Protein AF-A0A3M1C6H6-F1 (afdb_monomer)

Structure (mmCIF, N/CA/C/O backbone):
data_AF-A0A3M1C6H6-F1
#
_entry.id   AF-A0A3M1C6H6-F1
#
loop_
_atom_site.group_PDB
_atom_site.id
_atom_site.type_symbol
_atom_site.label_atom_id
_atom_site.label_alt_id
_atom_site.label_comp_id
_atom_site.label_asym_id
_atom_site.label_entity_id
_atom_site.label_seq_id
_atom_site.pdbx_PDB_ins_code
_atom_site.Cartn_x
_atom_site.Cartn_y
_atom_site.Cartn_z
_atom_site.occupancy
_atom_site.B_iso_or_equiv
_atom_site.auth_seq_id
_atom_site.auth_comp_id
_atom_site.auth_asym_id
_atom_site.auth_atom_id
_atom_site.pdbx_PDB_model_num
ATOM 1 N N . MET A 1 1 ? -32.108 9.444 12.721 1.00 56.91 1 MET A N 1
ATOM 2 C CA . MET A 1 1 ? -31.155 9.014 13.770 1.00 56.91 1 MET A CA 1
ATOM 3 C C . MET A 1 1 ? -29.884 8.559 13.079 1.00 56.91 1 MET A C 1
ATOM 5 O O . MET A 1 1 ? -30.003 7.905 12.052 1.00 56.91 1 MET A O 1
ATOM 9 N N . MET A 1 2 ? -28.706 8.944 13.575 1.00 80.81 2 MET A N 1
ATOM 10 C CA . MET A 1 2 ? -27.439 8.401 13.065 1.00 80.81 2 MET A CA 1
ATOM 11 C C . MET A 1 2 ? -27.334 6.930 13.491 1.00 80.81 2 MET A C 1
ATOM 13 O O . MET A 1 2 ? -27.693 6.606 14.621 1.00 80.81 2 MET A O 1
ATOM 17 N N . ASN A 1 3 ? -26.921 6.049 12.580 1.00 92.12 3 ASN A N 1
ATOM 18 C CA . ASN A 1 3 ? -26.742 4.616 12.827 1.00 92.12 3 ASN A CA 1
ATOM 19 C C . ASN A 1 3 ? -25.242 4.271 12.934 1.00 92.12 3 ASN A C 1
ATOM 21 O O . ASN A 1 3 ? -24.384 5.125 12.709 1.00 92.12 3 ASN A O 1
ATOM 25 N N . ASP A 1 4 ? -24.919 3.017 13.254 1.00 97.31 4 ASP A N 1
ATOM 26 C CA . ASP A 1 4 ? -23.521 2.585 13.397 1.00 97.31 4 ASP A CA 1
ATOM 27 C C . ASP A 1 4 ? -22.693 2.794 12.119 1.00 97.31 4 ASP A C 1
ATOM 29 O O . ASP A 1 4 ? -21.508 3.117 12.190 1.00 97.31 4 ASP A O 1
ATOM 33 N N . GLU A 1 5 ? -23.314 2.629 10.947 1.00 97.69 5 GLU A N 1
ATOM 34 C CA . GLU A 1 5 ? -22.662 2.814 9.647 1.00 97.69 5 GLU A CA 1
ATOM 35 C C . GLU A 1 5 ? -22.207 4.259 9.451 1.00 97.69 5 GLU A C 1
ATOM 37 O O . GLU A 1 5 ? -21.087 4.484 9.003 1.00 97.69 5 GLU A O 1
ATOM 42 N N . TYR A 1 6 ? -23.014 5.245 9.855 1.00 97.94 6 TYR A N 1
ATOM 43 C CA . TYR A 1 6 ? -22.644 6.660 9.782 1.00 97.94 6 TYR A CA 1
ATOM 44 C C . TYR A 1 6 ? -21.340 6.952 10.544 1.00 97.94 6 TYR A C 1
ATOM 46 O O . TYR A 1 6 ? -20.413 7.562 10.004 1.00 97.94 6 TYR A O 1
ATOM 54 N N . PHE A 1 7 ? -21.231 6.483 11.790 1.00 98.56 7 PHE A N 1
ATOM 55 C CA . PHE A 1 7 ? -20.029 6.694 12.601 1.00 98.56 7 PHE A CA 1
ATOM 56 C C . PHE A 1 7 ? -18.838 5.880 12.088 1.00 98.56 7 PHE A C 1
ATOM 58 O O . PHE A 1 7 ? -17.705 6.368 12.084 1.00 98.56 7 PHE A O 1
ATOM 65 N N . MET A 1 8 ? -19.086 4.663 11.601 1.00 98.69 8 MET A N 1
ATOM 66 C CA . MET A 1 8 ? -18.031 3.821 11.053 1.00 98.69 8 MET A CA 1
ATOM 67 C C . MET A 1 8 ? -17.485 4.355 9.723 1.00 98.69 8 MET A C 1
ATOM 69 O O . MET A 1 8 ? -16.274 4.315 9.509 1.00 98.69 8 MET A O 1
ATOM 73 N N . HIS A 1 9 ? -18.325 4.934 8.861 1.00 98.25 9 HIS A N 1
ATOM 74 C CA . HIS A 1 9 ? -17.866 5.634 7.660 1.00 98.25 9 HIS A CA 1
ATOM 75 C C . HIS A 1 9 ? -16.869 6.735 8.023 1.00 98.25 9 HIS A C 1
ATOM 77 O O . HIS A 1 9 ? -15.794 6.802 7.425 1.00 98.25 9 HIS A O 1
ATOM 83 N N . ARG A 1 10 ? -17.166 7.534 9.056 1.00 98.44 10 ARG A N 1
ATOM 84 C CA . ARG A 1 10 ? -16.240 8.565 9.533 1.00 98.44 10 ARG A CA 1
ATOM 85 C C . ARG A 1 10 ? -14.929 7.976 10.059 1.00 98.44 10 ARG A C 1
ATOM 87 O O . ARG A 1 10 ? -13.856 8.488 9.741 1.00 98.44 10 ARG A O 1
ATOM 94 N N . ALA A 1 11 ? -14.981 6.875 10.808 1.00 98.69 11 ALA A N 1
ATOM 95 C CA . ALA A 1 11 ? -13.772 6.170 11.236 1.00 98.69 11 ALA A CA 1
ATOM 96 C C . ALA A 1 11 ? -12.935 5.689 10.030 1.00 98.69 11 ALA A C 1
ATOM 98 O O . ALA A 1 11 ? -11.715 5.845 10.023 1.00 98.69 11 ALA A O 1
ATOM 99 N N . ILE A 1 12 ? -13.569 5.187 8.966 1.00 98.62 12 ILE A N 1
ATOM 100 C CA . ILE A 1 12 ? -12.893 4.789 7.720 1.00 98.62 12 ILE A CA 1
ATOM 101 C C . ILE A 1 12 ? -12.268 5.995 7.003 1.00 98.62 12 ILE A C 1
ATOM 103 O O . ILE A 1 12 ? -11.147 5.889 6.500 1.00 98.62 12 ILE A O 1
ATOM 107 N N . GLU A 1 13 ? -12.941 7.148 6.956 1.00 98.44 13 GLU A N 1
ATOM 108 C CA . GLU A 1 13 ? -12.367 8.388 6.411 1.00 98.44 13 GLU A CA 1
ATOM 109 C C . GLU A 1 13 ? -11.101 8.811 7.156 1.00 98.44 13 GLU A C 1
ATOM 111 O O . GLU A 1 13 ? -10.090 9.128 6.527 1.00 98.44 13 GLU A O 1
ATOM 116 N N . LEU A 1 14 ? -11.135 8.770 8.489 1.00 98.44 14 LEU A N 1
ATOM 117 C CA . LEU A 1 14 ? -9.980 9.078 9.328 1.00 98.44 14 LEU A CA 1
ATOM 118 C C . LEU A 1 14 ? -8.831 8.101 9.067 1.00 98.44 14 LEU A C 1
ATOM 120 O O . LEU A 1 14 ? -7.694 8.529 8.889 1.00 98.44 14 LEU A O 1
ATOM 124 N N . ALA A 1 15 ? -9.126 6.805 8.961 1.00 98.31 15 ALA A N 1
ATOM 125 C CA . ALA A 1 15 ? -8.121 5.781 8.700 1.00 98.31 15 ALA A CA 1
ATOM 126 C C . ALA A 1 15 ? -7.355 6.024 7.385 1.00 98.31 15 ALA A C 1
ATOM 128 O O . ALA A 1 15 ? -6.136 5.846 7.337 1.00 98.31 15 ALA A O 1
ATOM 129 N N . LYS A 1 16 ? -8.037 6.497 6.328 1.00 97.19 16 LYS A N 1
ATOM 130 C CA . LYS A 1 16 ? -7.414 6.821 5.028 1.00 97.19 16 LYS A CA 1
ATOM 131 C C . LYS A 1 16 ? -6.310 7.879 5.134 1.00 97.19 16 LYS A C 1
ATOM 133 O O . LYS A 1 16 ? -5.446 7.918 4.264 1.00 97.19 16 LYS A O 1
ATOM 138 N N . ARG A 1 17 ? -6.296 8.705 6.186 1.00 96.19 17 ARG A N 1
ATOM 139 C CA . ARG A 1 17 ? -5.257 9.724 6.406 1.00 96.19 17 ARG A CA 1
ATOM 140 C C . ARG A 1 17 ? -3.889 9.125 6.754 1.00 96.19 17 ARG A C 1
ATOM 142 O O . ARG A 1 17 ? -2.885 9.792 6.549 1.00 96.19 17 ARG A O 1
ATOM 149 N N . GLY A 1 18 ? -3.829 7.874 7.221 1.00 95.25 18 GLY A N 1
ATOM 150 C CA . GLY A 1 18 ? -2.568 7.161 7.477 1.00 95.25 18 GLY A CA 1
ATOM 151 C C . GLY A 1 18 ? -1.922 6.538 6.228 1.00 95.25 18 GLY A C 1
ATOM 152 O O . GLY A 1 18 ? -0.849 5.933 6.314 1.00 95.25 18 GLY A O 1
ATOM 153 N N . LYS A 1 19 ? -2.565 6.636 5.057 1.00 94.00 19 LYS A N 1
ATOM 154 C CA . LYS A 1 19 ? -2.130 5.981 3.814 1.00 94.00 19 LYS A CA 1
ATOM 155 C C . LYS A 1 19 ? -0.710 6.398 3.424 1.00 94.00 19 LYS A C 1
ATOM 157 O O . LYS A 1 19 ? -0.422 7.580 3.308 1.00 94.00 19 LYS A O 1
ATOM 162 N N . GLY A 1 20 ? 0.173 5.419 3.222 1.00 91.25 20 GLY A N 1
ATOM 163 C CA . GLY A 1 20 ? 1.589 5.646 2.895 1.00 91.25 20 GLY A CA 1
ATOM 164 C C . GLY A 1 20 ? 2.511 5.871 4.107 1.00 91.25 20 GLY A C 1
ATOM 165 O O . GLY A 1 20 ? 3.724 5.704 3.983 1.00 91.25 20 GLY A O 1
ATOM 166 N N . TYR A 1 21 ? 1.965 6.159 5.295 1.00 93.56 21 TYR A N 1
ATOM 167 C CA . TYR A 1 21 ? 2.750 6.519 6.488 1.00 93.56 21 TYR A CA 1
ATOM 168 C C . TYR A 1 21 ? 2.786 5.436 7.572 1.00 93.56 21 TYR A C 1
ATOM 170 O O . TYR A 1 21 ? 3.720 5.400 8.377 1.00 93.56 21 TYR A O 1
ATOM 178 N N . VAL A 1 22 ? 1.801 4.534 7.588 1.00 94.62 22 VAL A N 1
ATOM 179 C CA . VAL A 1 22 ? 1.653 3.521 8.649 1.00 94.62 22 VAL A CA 1
ATOM 180 C C . VAL A 1 22 ? 2.268 2.161 8.333 1.00 94.62 22 VAL A C 1
ATOM 182 O O . VAL A 1 22 ? 2.414 1.350 9.242 1.00 94.62 22 VAL A O 1
ATOM 185 N N . HIS A 1 23 ? 2.666 1.898 7.084 1.00 92.25 23 HIS A N 1
ATOM 186 C CA . HIS A 1 23 ? 3.229 0.600 6.682 1.00 92.25 23 HIS A CA 1
ATOM 187 C C . HIS A 1 23 ? 4.381 0.152 7.609 1.00 92.25 23 HIS A C 1
ATOM 189 O O . HIS A 1 23 ? 5.237 0.978 7.942 1.00 92.25 23 HIS A O 1
ATOM 195 N N . PRO A 1 24 ? 4.469 -1.141 7.982 1.00 92.12 24 PRO A N 1
ATOM 196 C CA . PRO A 1 24 ? 3.588 -2.253 7.598 1.00 92.12 24 PRO A CA 1
ATOM 197 C C . PRO A 1 24 ? 2.301 -2.386 8.439 1.00 92.12 24 PRO A C 1
ATOM 199 O O . PRO A 1 24 ? 1.548 -3.337 8.235 1.00 92.12 24 PRO A O 1
ATOM 202 N N . ASN A 1 25 ? 2.036 -1.476 9.382 1.00 93.31 25 ASN A N 1
ATOM 203 C CA . ASN A 1 25 ? 0.810 -1.504 10.183 1.00 93.31 25 ASN A CA 1
ATOM 204 C C . ASN A 1 25 ? -0.428 -1.186 9.320 1.00 93.31 25 ASN A C 1
ATOM 206 O O . ASN A 1 25 ? -0.310 -0.526 8.281 1.00 93.31 25 ASN A O 1
ATOM 210 N N . PRO A 1 26 ? -1.630 -1.620 9.743 1.00 95.25 26 PRO A N 1
ATOM 211 C CA . PRO A 1 26 ? -2.867 -1.259 9.066 1.00 95.25 26 PRO A CA 1
ATOM 212 C C . PRO A 1 26 ? -3.226 0.213 9.303 1.00 95.25 26 PRO A C 1
ATOM 214 O O . PRO A 1 26 ? -2.907 0.811 10.332 1.00 95.25 26 PRO A O 1
ATOM 217 N N . MET A 1 27 ? -3.959 0.790 8.355 1.00 97.44 27 MET A N 1
ATOM 218 C CA . MET A 1 27 ? -4.670 2.048 8.551 1.00 97.44 27 MET A CA 1
ATOM 219 C C . MET A 1 27 ? -5.851 1.803 9.485 1.00 97.44 27 MET A C 1
ATOM 221 O O . MET A 1 27 ? -6.750 1.025 9.162 1.00 97.44 27 MET A O 1
ATOM 225 N N . VAL A 1 28 ? -5.867 2.477 10.629 1.00 98.31 28 VAL A N 1
ATOM 226 C CA . VAL A 1 28 ? -6.956 2.372 11.603 1.00 98.31 28 VAL A CA 1
ATOM 227 C C . VAL A 1 28 ? -7.487 3.761 11.901 1.00 98.31 28 VAL A C 1
ATOM 229 O O . VAL A 1 28 ? -6.709 4.704 12.047 1.00 98.31 28 VAL A O 1
ATOM 232 N N . GLY A 1 29 ? -8.806 3.880 11.981 1.00 98.62 29 GLY A N 1
ATOM 233 C CA . GLY A 1 29 ? -9.497 5.075 12.435 1.00 98.62 29 GLY A CA 1
ATOM 234 C C . GLY A 1 29 ? -10.440 4.735 13.577 1.00 98.62 29 GLY A C 1
ATOM 235 O O . GLY A 1 29 ? -10.930 3.609 13.681 1.00 98.62 29 GLY A O 1
ATOM 236 N N . CYS A 1 30 ? -10.654 5.712 14.447 1.00 98.75 30 CYS A N 1
ATOM 237 C CA . CYS A 1 30 ? -11.450 5.587 15.650 1.00 98.75 30 CYS A CA 1
ATOM 238 C C . CYS A 1 30 ? -12.267 6.863 15.858 1.00 98.75 30 CYS A C 1
ATOM 240 O O . CYS A 1 30 ? -11.730 7.969 15.764 1.00 98.75 30 CYS A O 1
ATOM 242 N N . VAL A 1 31 ? -13.546 6.716 16.195 1.00 98.75 31 VAL A N 1
ATOM 243 C CA . VAL A 1 31 ? -14.380 7.823 16.679 1.00 98.75 31 VAL A CA 1
ATOM 244 C C . VAL A 1 31 ? -15.043 7.445 17.994 1.00 98.75 31 VAL A C 1
ATOM 246 O O . VAL A 1 31 ? -15.396 6.288 18.216 1.00 98.75 31 VAL A O 1
ATOM 249 N N . ILE A 1 32 ? -15.202 8.427 18.878 1.00 98.75 32 ILE A N 1
ATOM 250 C CA . ILE A 1 32 ? -15.890 8.262 20.161 1.00 98.75 32 ILE A CA 1
ATOM 251 C C . ILE A 1 32 ? -17.172 9.082 20.110 1.00 98.75 32 ILE A C 1
ATOM 253 O O . ILE A 1 32 ? -17.140 10.277 19.800 1.00 98.75 32 ILE A O 1
ATOM 257 N N . VAL A 1 33 ? -18.293 8.431 20.405 1.00 98.50 33 VAL A N 1
ATOM 258 C CA . VAL A 1 33 ? -19.638 8.988 20.263 1.00 98.50 33 VAL A CA 1
ATOM 259 C C . VAL A 1 33 ? -20.330 9.041 21.617 1.00 98.50 33 VAL A C 1
ATOM 261 O O . VAL A 1 33 ? -20.314 8.063 22.360 1.00 98.50 33 VAL A O 1
ATOM 264 N N . LYS A 1 34 ? -20.973 10.170 21.916 1.00 97.44 34 LYS A N 1
ATOM 265 C CA . LYS A 1 34 ? -21.861 10.362 23.070 1.00 97.44 34 LYS A CA 1
ATOM 266 C C . LYS A 1 34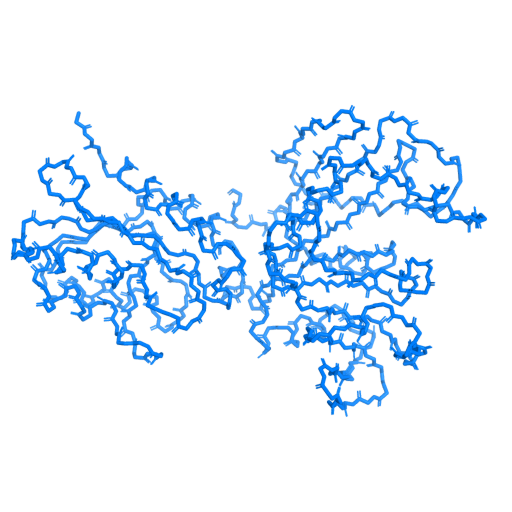 ? -23.113 11.094 22.593 1.00 97.44 34 LYS A C 1
ATOM 268 O O . LYS A 1 34 ? -22.995 12.037 21.815 1.00 97.44 34 LYS A O 1
ATOM 273 N N . ASP A 1 35 ? -24.297 10.653 23.012 1.00 94.81 35 ASP A N 1
ATOM 274 C CA . ASP A 1 35 ? -25.581 11.288 22.664 1.00 94.81 35 ASP A CA 1
ATOM 275 C C . ASP A 1 35 ? -25.757 11.525 21.144 1.00 94.81 35 ASP A C 1
ATOM 277 O O . ASP A 1 35 ? -26.154 12.605 20.700 1.00 94.81 35 ASP A O 1
ATOM 281 N N . ASN A 1 36 ? -25.412 10.516 20.329 1.00 94.94 36 ASN A N 1
ATOM 282 C CA . ASN A 1 36 ? -25.403 10.562 18.856 1.00 94.94 36 ASN A CA 1
ATOM 283 C C . ASN A 1 36 ? -24.507 11.652 18.236 1.00 94.94 36 ASN A C 1
ATOM 285 O O . ASN A 1 36 ? -24.716 12.050 17.090 1.00 94.94 36 ASN A O 1
ATOM 289 N N . LYS A 1 37 ? -23.494 12.133 18.960 1.00 96.31 37 LYS A N 1
ATOM 290 C CA . LYS A 1 37 ? -22.515 13.104 18.463 1.00 96.31 37 LYS A CA 1
ATOM 291 C C . LYS A 1 37 ? -21.108 12.547 18.584 1.00 96.31 37 LYS A C 1
ATOM 293 O O . LYS A 1 37 ? -20.734 12.010 19.624 1.00 96.31 37 LYS A O 1
ATOM 298 N N . ILE A 1 38 ? -20.313 12.717 17.531 1.00 98.19 38 ILE A N 1
ATOM 299 C CA . ILE A 1 38 ? -18.874 12.459 17.589 1.00 98.19 38 ILE A CA 1
ATOM 300 C C . ILE A 1 38 ? -18.256 13.527 18.491 1.00 98.19 38 ILE A C 1
ATOM 302 O O . ILE A 1 38 ? -18.319 14.717 18.187 1.00 98.19 38 ILE A O 1
ATOM 306 N N . ILE A 1 39 ? -17.677 13.098 19.607 1.00 97.94 39 ILE A N 1
ATOM 307 C CA . ILE A 1 39 ? -16.995 13.977 20.565 1.00 97.94 39 ILE A CA 1
ATOM 308 C C . ILE A 1 39 ? -15.469 13.903 20.429 1.00 97.94 39 ILE A C 1
ATOM 310 O O . ILE A 1 39 ? -14.762 14.784 20.927 1.00 97.94 39 ILE A O 1
ATOM 314 N N . SER A 1 40 ? -14.960 12.876 19.737 1.00 98.50 40 SER A N 1
ATOM 315 C CA . SER A 1 40 ? -13.533 12.689 19.478 1.00 98.50 40 SER A CA 1
ATOM 316 C C . SER A 1 40 ? -13.244 11.837 18.256 1.00 98.50 40 SER A C 1
ATOM 318 O O . SER A 1 40 ? -14.028 10.957 17.898 1.00 98.50 40 SER A O 1
ATOM 320 N N . GLU A 1 41 ? -12.067 12.061 17.685 1.00 98.56 41 GLU A N 1
ATOM 321 C CA . GLU A 1 41 ? -11.568 11.415 16.479 1.00 98.56 41 GLU A CA 1
ATOM 322 C C . GLU A 1 41 ? -10.090 11.063 16.656 1.00 98.56 41 GLU A C 1
ATOM 324 O O . GLU A 1 41 ? -9.333 11.801 17.285 1.00 98.56 41 GLU A O 1
ATOM 329 N N . GLY A 1 42 ? -9.671 9.945 16.074 1.00 98.31 42 GLY A N 1
ATOM 330 C CA . GLY A 1 42 ? -8.278 9.525 16.036 1.00 98.31 42 GLY A CA 1
ATOM 331 C C . GLY A 1 42 ? -8.012 8.592 14.863 1.00 98.31 42 GLY A C 1
ATOM 332 O O . GLY A 1 42 ? -8.904 7.900 14.377 1.00 98.31 42 GLY A O 1
ATOM 333 N N . PHE A 1 43 ? -6.771 8.569 14.393 1.00 98.50 43 PHE A N 1
ATOM 334 C CA . PHE A 1 43 ? -6.294 7.609 13.401 1.00 98.50 43 PHE A CA 1
ATOM 335 C C . PHE A 1 43 ? -4.840 7.243 13.690 1.00 98.50 43 PHE A C 1
ATOM 337 O O . PHE A 1 43 ? -4.157 7.956 14.424 1.00 98.50 43 PHE A O 1
ATOM 344 N N . HIS A 1 44 ? -4.374 6.115 13.159 1.00 97.31 4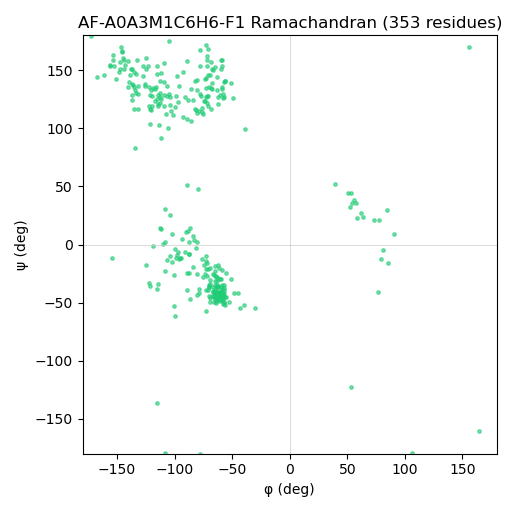4 HIS A N 1
ATOM 345 C CA . HIS A 1 44 ? -2.959 5.761 13.230 1.00 97.31 44 HIS A CA 1
ATOM 346 C C . HIS A 1 44 ? -2.185 6.614 12.216 1.00 97.31 44 HIS A C 1
ATOM 348 O O . HIS A 1 44 ? -2.400 6.491 11.012 1.00 97.31 44 HIS A O 1
ATOM 354 N N . GLU A 1 45 ? -1.337 7.520 12.702 1.00 95.81 45 GLU A N 1
ATOM 355 C CA . GLU A 1 45 ? -0.761 8.583 11.864 1.00 95.81 45 GLU A CA 1
ATOM 356 C C . GLU A 1 45 ? 0.544 8.167 11.176 1.00 95.81 45 GLU A C 1
ATOM 358 O O . GLU A 1 45 ? 0.772 8.495 10.014 1.00 95.81 45 GLU A O 1
ATOM 363 N N . TYR A 1 46 ? 1.404 7.427 11.878 1.00 94.56 46 TYR A N 1
ATOM 364 C CA . TYR A 1 46 ? 2.703 6.989 11.372 1.00 94.56 46 TYR A CA 1
ATOM 365 C C . TYR A 1 46 ? 3.154 5.689 12.043 1.00 94.56 46 TYR A C 1
ATOM 367 O O . TYR A 1 46 ? 2.796 5.394 13.187 1.00 94.56 46 TYR A O 1
ATOM 375 N N . PHE A 1 47 ? 3.984 4.916 11.342 1.00 92.38 47 PHE A N 1
ATOM 376 C CA . PHE A 1 47 ? 4.505 3.649 11.849 1.00 92.38 47 PHE A CA 1
ATOM 377 C C . PHE A 1 47 ? 5.256 3.805 13.182 1.00 92.38 47 PHE A C 1
ATOM 379 O O . PHE A 1 47 ? 6.203 4.581 13.300 1.00 92.38 47 PHE A O 1
ATOM 386 N N . GLY A 1 48 ? 4.863 3.009 14.180 1.00 89.69 48 GLY A N 1
ATOM 387 C CA . GLY A 1 48 ? 5.434 3.045 15.531 1.00 89.69 48 GLY A CA 1
ATOM 388 C C . GLY A 1 48 ? 4.872 4.145 16.437 1.00 89.69 48 GLY A C 1
ATOM 389 O O . GLY A 1 48 ? 5.226 4.170 17.613 1.00 89.69 48 GLY A O 1
ATOM 390 N N . GLY A 1 49 ? 4.002 5.016 15.920 1.00 92.38 49 GLY A N 1
ATOM 391 C CA . GLY A 1 49 ? 3.243 5.976 16.716 1.00 92.38 49 GLY A CA 1
ATOM 392 C C . GLY A 1 49 ? 2.044 5.353 17.442 1.00 92.38 49 GLY A C 1
ATOM 393 O O . GLY A 1 49 ? 1.780 4.152 17.306 1.00 92.38 49 GLY A O 1
ATOM 394 N N . PRO A 1 50 ? 1.286 6.165 18.200 1.00 94.31 50 PRO A N 1
ATOM 395 C CA . PRO A 1 50 ? 0.069 5.716 18.866 1.00 94.31 50 PRO A CA 1
ATOM 396 C C . PRO A 1 50 ? -0.979 5.185 17.877 1.00 94.31 50 PRO A C 1
ATOM 398 O O . PRO A 1 50 ? -1.045 5.599 16.715 1.00 94.31 50 PRO A O 1
ATOM 401 N N . HIS A 1 51 ? -1.808 4.255 18.348 1.00 96.25 51 HIS A N 1
ATOM 402 C CA . HIS A 1 51 ? -2.927 3.719 17.574 1.00 96.25 51 HIS A CA 1
ATOM 403 C C . HIS A 1 51 ? -4.110 4.697 17.558 1.00 96.25 51 HIS A C 1
ATOM 405 O O . HIS A 1 51 ? -4.162 5.653 18.338 1.00 96.25 51 HIS A O 1
ATOM 411 N N . ALA A 1 52 ? -5.079 4.443 16.679 1.00 97.75 52 ALA A N 1
ATOM 412 C CA . ALA A 1 52 ? -6.235 5.312 16.485 1.00 97.75 52 ALA A CA 1
ATOM 413 C C . ALA A 1 52 ? -7.042 5.518 17.774 1.00 97.75 52 ALA A C 1
ATOM 415 O O . ALA A 1 52 ? -7.426 6.643 18.089 1.00 97.75 52 ALA A O 1
ATOM 416 N N . GLU A 1 53 ? -7.250 4.443 18.534 1.00 98.12 53 GLU A N 1
ATOM 417 C CA . GLU A 1 53 ? -7.969 4.440 19.807 1.00 98.12 53 GLU A CA 1
ATOM 418 C C . GLU A 1 53 ? -7.256 5.315 20.841 1.00 98.12 53 GLU A C 1
ATOM 420 O O . GLU A 1 53 ? -7.891 6.119 21.520 1.00 98.12 53 GLU A O 1
ATOM 425 N N . VAL A 1 54 ? -5.922 5.224 20.904 1.00 97.00 54 VAL A N 1
ATOM 426 C CA . VAL A 1 54 ? -5.093 6.046 21.799 1.00 97.00 54 VAL A CA 1
ATOM 427 C C . VAL A 1 54 ? -5.234 7.525 21.449 1.00 97.00 54 VAL A C 1
ATOM 429 O O . VAL A 1 54 ? -5.458 8.347 22.335 1.00 97.00 54 VAL A O 1
ATOM 432 N N . ASN A 1 55 ? -5.151 7.870 20.162 1.00 97.75 55 ASN A N 1
ATOM 433 C CA . ASN A 1 55 ? -5.275 9.253 19.699 1.00 97.75 55 ASN A CA 1
ATOM 434 C C . ASN A 1 55 ? -6.671 9.838 19.982 1.00 97.75 55 ASN A C 1
ATOM 436 O O . ASN A 1 55 ? -6.784 10.972 20.461 1.00 97.75 55 ASN A O 1
ATOM 440 N N . ALA A 1 56 ? -7.731 9.053 19.764 1.00 98.06 56 ALA A N 1
ATOM 441 C CA . ALA A 1 56 ? -9.103 9.464 20.054 1.00 98.06 56 ALA A CA 1
ATOM 442 C C . ALA A 1 56 ? -9.342 9.665 21.562 1.00 98.06 56 ALA A C 1
ATOM 444 O O . ALA A 1 56 ? -9.948 10.661 21.964 1.00 98.06 56 ALA A O 1
ATOM 445 N N . VAL A 1 57 ? -8.841 8.760 22.410 1.00 97.62 57 VAL A N 1
ATOM 446 C CA . VAL A 1 57 ? -8.961 8.867 23.874 1.00 97.62 57 VAL A CA 1
ATOM 447 C C . VAL A 1 57 ? -8.176 10.068 24.401 1.00 97.62 57 VAL A C 1
ATOM 449 O O . VAL A 1 57 ? -8.749 10.910 25.093 1.00 97.62 57 VAL A O 1
ATOM 452 N N . LYS A 1 58 ? -6.908 10.220 24.000 1.00 96.62 58 LYS A N 1
ATOM 453 C CA . LYS A 1 58 ? -6.035 11.317 24.452 1.00 96.62 58 LYS A CA 1
ATOM 454 C C . LYS A 1 58 ? -6.629 12.694 24.148 1.00 96.62 58 LYS A C 1
ATOM 456 O O . LYS A 1 58 ? -6.530 13.614 24.956 1.00 96.62 58 LYS A O 1
ATOM 461 N N . THR A 1 59 ? -7.295 12.836 23.002 1.00 95.75 59 THR A N 1
ATOM 462 C CA . THR A 1 59 ? -7.965 14.086 22.614 1.00 95.75 59 THR A CA 1
ATOM 463 C C . THR A 1 59 ? -9.087 14.479 23.586 1.00 95.75 59 THR A C 1
ATOM 465 O O . THR A 1 59 ? -9.262 15.666 23.857 1.00 95.75 59 THR A O 1
ATOM 468 N N . LEU A 1 60 ? -9.837 13.517 24.138 1.00 95.44 60 LEU A N 1
ATOM 469 C CA . LEU A 1 60 ? -10.873 13.779 25.149 1.00 95.44 60 LEU A CA 1
ATOM 470 C C . LEU A 1 60 ? -10.295 13.987 26.543 1.00 95.44 60 LEU A C 1
ATOM 472 O O . LEU A 1 60 ? -10.777 14.853 27.272 1.00 95.44 60 LEU A O 1
ATOM 476 N N . GLU A 1 61 ? -9.259 13.233 26.906 1.00 94.56 61 GLU A N 1
ATOM 477 C CA . GLU A 1 61 ? -8.568 13.418 28.185 1.00 94.56 61 GLU A CA 1
ATOM 478 C C . GLU A 1 61 ? -8.019 14.836 28.320 1.00 94.56 61 GLU A C 1
ATOM 480 O O . GLU A 1 61 ? -8.231 15.482 29.342 1.00 94.56 61 GLU A O 1
ATOM 485 N N . ASN A 1 62 ? -7.412 15.363 27.255 1.00 94.88 62 ASN A N 1
ATOM 486 C CA . ASN A 1 62 ? -6.919 16.740 27.215 1.00 94.88 62 ASN A CA 1
ATOM 487 C C . ASN A 1 62 ? -8.034 17.788 27.390 1.00 94.88 62 ASN A C 1
ATOM 489 O O . ASN A 1 62 ? -7.752 18.929 27.746 1.00 94.88 62 ASN A O 1
ATOM 493 N N . LYS A 1 63 ? -9.298 17.415 27.148 1.00 95.12 63 LYS A N 1
ATOM 494 C CA . LYS A 1 63 ? -10.487 18.251 27.383 1.00 95.12 63 LYS A CA 1
ATOM 495 C C . LYS A 1 63 ? -11.122 18.009 28.760 1.00 95.12 63 LYS A C 1
ATOM 497 O O . LYS A 1 63 ? -12.189 18.549 29.033 1.00 95.12 63 LYS A O 1
ATOM 502 N N . GLY A 1 64 ? -10.507 17.184 29.610 1.00 95.44 64 GLY A N 1
ATOM 503 C CA . GLY A 1 64 ? -11.005 16.852 30.946 1.00 95.44 64 GLY A CA 1
ATOM 504 C C . GLY A 1 64 ? -12.222 15.923 30.960 1.00 95.44 64 GLY A C 1
ATOM 505 O O . GLY A 1 64 ? -12.951 15.904 31.948 1.00 95.44 64 GLY A O 1
ATOM 506 N N . PHE A 1 65 ? -12.477 15.166 29.888 1.00 96.56 65 PHE A N 1
ATOM 507 C CA . PHE A 1 65 ? -13.646 14.287 29.792 1.00 96.56 65 PHE A CA 1
ATOM 508 C C . PHE A 1 65 ? -13.581 13.106 30.782 1.00 96.56 65 PHE A C 1
ATOM 510 O O . PHE A 1 65 ? -12.558 12.427 30.873 1.00 96.56 65 PHE A O 1
ATOM 517 N N . GLN A 1 66 ? -14.688 12.835 31.488 1.00 94.00 66 GLN A N 1
ATOM 518 C CA . GLN A 1 66 ? -14.773 11.785 32.523 1.00 94.00 66 GLN A CA 1
ATOM 519 C C . GLN A 1 66 ? -15.906 10.759 32.309 1.00 94.00 66 GLN A C 1
ATOM 521 O O . GLN A 1 66 ? -15.851 9.678 32.885 1.00 94.00 66 GLN A O 1
ATOM 526 N N . ASP A 1 67 ? -16.914 11.051 31.476 1.00 96.44 67 ASP A N 1
ATOM 527 C CA . ASP A 1 67 ? -18.107 10.203 31.263 1.00 96.44 67 ASP A CA 1
ATOM 528 C C . ASP A 1 67 ? -17.844 9.011 30.308 1.00 96.44 67 ASP A C 1
ATOM 530 O O . ASP A 1 67 ? -18.576 8.787 29.340 1.00 96.44 67 ASP A O 1
ATOM 534 N N . TRP A 1 68 ? -16.759 8.267 30.513 1.00 97.44 68 TRP A N 1
ATOM 535 C CA . TRP A 1 68 ? -16.316 7.195 29.610 1.00 97.44 68 TRP A CA 1
ATOM 536 C C . TRP A 1 68 ? -17.270 5.999 29.542 1.00 97.44 68 TRP A C 1
ATOM 538 O O . TRP A 1 68 ? -17.332 5.312 28.527 1.00 97.44 68 TRP A O 1
ATOM 548 N N . ASP A 1 69 ? -18.052 5.757 30.586 1.00 96.56 69 ASP A N 1
ATOM 549 C CA . ASP A 1 69 ? -19.055 4.693 30.636 1.00 96.56 69 ASP A CA 1
ATOM 550 C C . ASP A 1 69 ? -20.295 4.986 29.772 1.00 96.56 69 ASP A C 1
ATOM 552 O O . ASP A 1 69 ? -21.062 4.071 29.468 1.00 96.56 69 ASP A O 1
ATOM 556 N N . LYS A 1 70 ? -20.467 6.240 29.332 1.00 97.44 70 LYS A N 1
ATOM 557 C CA . LYS A 1 70 ? -21.606 6.720 28.529 1.00 97.44 70 LYS A CA 1
ATOM 558 C C . LYS A 1 70 ? -21.284 6.891 27.041 1.00 97.44 70 LYS A C 1
ATOM 560 O O . LYS A 1 70 ? -22.085 7.479 26.316 1.00 97.44 70 LYS A O 1
ATOM 565 N N . VAL A 1 71 ? -20.118 6.433 26.581 1.00 98.25 71 VAL A N 1
ATOM 566 C CA . VAL A 1 71 ? -19.702 6.563 25.175 1.00 98.25 71 VAL A CA 1
ATOM 567 C C . VAL A 1 71 ? -19.707 5.226 24.442 1.00 98.25 71 VAL A C 1
ATOM 569 O O . VAL A 1 71 ? -19.524 4.160 25.035 1.00 98.25 71 VAL A O 1
ATOM 572 N N . THR A 1 72 ? -19.829 5.308 23.122 1.00 98.56 72 THR A N 1
ATOM 573 C CA . THR A 1 72 ? -19.568 4.204 22.196 1.00 98.56 72 THR A CA 1
ATOM 574 C C . THR A 1 72 ? -18.294 4.502 21.411 1.00 98.56 72 THR A C 1
ATOM 576 O O . THR A 1 72 ? -18.159 5.577 20.820 1.00 98.56 72 THR A O 1
ATOM 579 N N . LEU A 1 73 ? -17.357 3.555 21.389 1.00 98.69 73 LEU A N 1
ATOM 580 C CA . LEU A 1 73 ? -16.138 3.636 20.583 1.00 98.69 73 LEU A CA 1
ATOM 581 C C . LEU A 1 73 ? -16.332 2.866 19.275 1.00 98.69 73 LEU A C 1
ATOM 583 O O . LEU A 1 73 ? -16.598 1.669 19.299 1.00 98.69 73 LEU A O 1
ATOM 587 N N . TYR A 1 74 ? -16.169 3.532 18.137 1.00 98.88 74 TYR A N 1
ATOM 588 C CA . TYR A 1 74 ? -16.195 2.912 16.812 1.00 98.88 74 TYR A CA 1
ATOM 589 C C . TYR A 1 74 ? -14.775 2.829 16.277 1.00 98.88 74 TYR A C 1
ATOM 591 O O . TYR A 1 74 ? -14.080 3.842 16.256 1.00 98.88 74 TYR A O 1
ATOM 599 N N . VAL A 1 75 ? -14.350 1.654 15.818 1.00 98.75 75 VAL A N 1
ATOM 600 C CA . VAL A 1 75 ? -12.991 1.427 15.315 1.00 98.75 75 VAL A CA 1
ATOM 601 C C . VAL A 1 75 ? -12.988 0.543 14.071 1.00 98.75 75 VAL A C 1
ATOM 603 O O . VAL A 1 75 ? -13.734 -0.432 13.961 1.00 98.75 75 VAL A O 1
ATOM 606 N N . THR A 1 76 ? -12.138 0.87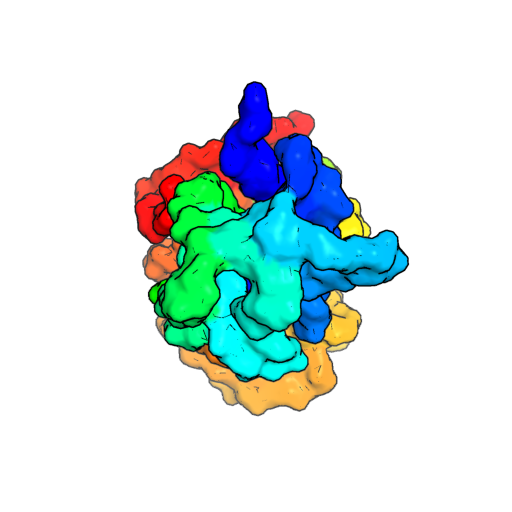9 13.101 1.00 98.62 76 THR A N 1
ATOM 607 C CA . THR A 1 76 ? -12.132 0.203 11.793 1.00 98.62 76 THR A CA 1
ATOM 608 C C . THR A 1 76 ? -11.481 -1.177 11.798 1.00 98.62 76 THR A C 1
ATOM 610 O O . THR A 1 76 ? -11.588 -1.888 10.807 1.00 98.62 76 THR A O 1
ATOM 613 N N . LEU A 1 77 ? -10.773 -1.561 12.857 1.00 97.75 77 LEU A N 1
ATOM 614 C CA . LEU A 1 77 ? -10.105 -2.855 13.000 1.00 97.75 77 LEU A CA 1
ATOM 615 C C . LEU A 1 77 ? -10.199 -3.297 14.463 1.00 97.75 77 LEU A C 1
ATOM 617 O O . LEU A 1 77 ? -10.283 -2.451 15.349 1.00 97.75 77 LEU A O 1
ATOM 621 N N . GLU A 1 78 ? -10.209 -4.604 14.715 1.00 97.00 78 GLU A N 1
ATOM 622 C CA . GLU A 1 78 ? -10.181 -5.151 16.074 1.00 97.00 78 GLU A CA 1
ATOM 623 C C . GLU A 1 78 ? -9.057 -4.515 16.925 1.00 97.00 78 GLU A C 1
ATOM 625 O O . GLU A 1 78 ? -7.892 -4.554 16.517 1.00 97.00 78 GLU A O 1
ATOM 630 N N . PRO A 1 79 ? -9.377 -3.958 18.114 1.00 94.62 79 PRO A N 1
ATOM 631 C CA . PRO A 1 79 ? -8.374 -3.395 19.011 1.00 94.62 79 PRO A CA 1
ATOM 632 C C . PRO A 1 79 ? -7.322 -4.424 19.420 1.00 94.62 79 PRO A C 1
ATOM 634 O O . PRO A 1 79 ? -7.645 -5.548 19.812 1.00 94.62 79 PRO A O 1
ATOM 637 N N . CYS A 1 80 ? -6.049 -4.025 19.402 1.00 91.00 80 CYS A N 1
ATOM 638 C CA . CYS A 1 80 ? -4.959 -4.946 19.711 1.00 91.00 80 CYS A CA 1
ATOM 639 C C . CYS A 1 80 ? -5.026 -5.483 21.158 1.00 91.00 80 CYS A C 1
ATOM 641 O O . CYS A 1 80 ? -5.391 -4.781 22.112 1.00 91.00 80 CYS A O 1
ATOM 643 N N . SER A 1 81 ? -4.638 -6.753 21.314 1.00 86.06 81 SER A N 1
ATOM 644 C CA . SER A 1 81 ? -4.686 -7.514 22.573 1.00 86.06 81 SER A CA 1
ATOM 645 C C . SER A 1 81 ? -3.324 -7.997 23.078 1.00 86.06 81 SER A C 1
ATOM 647 O O . SER A 1 81 ? -3.256 -8.620 24.135 1.00 86.06 81 SER A O 1
ATOM 649 N N . HIS A 1 82 ? -2.245 -7.726 22.342 1.00 80.62 82 HIS A N 1
ATOM 650 C CA . HIS A 1 82 ? -0.879 -8.124 22.682 1.00 80.62 82 HIS A CA 1
ATOM 651 C C . HIS A 1 82 ? -0.006 -6.897 22.954 1.00 80.62 82 HIS A C 1
ATOM 653 O O . HIS A 1 82 ? -0.266 -5.809 22.438 1.00 80.62 82 HIS A O 1
ATOM 659 N N . PHE A 1 83 ? 1.040 -7.076 23.759 1.00 77.38 83 PHE A N 1
ATOM 660 C CA . PHE A 1 83 ? 2.047 -6.043 23.983 1.00 77.38 83 PHE A CA 1
ATOM 661 C C . PHE A 1 83 ? 2.981 -5.971 22.772 1.00 77.38 83 PHE A C 1
ATOM 663 O O . PHE A 1 83 ? 3.648 -6.950 22.442 1.00 77.38 83 PHE A O 1
ATOM 670 N N . GLY A 1 84 ? 2.990 -4.822 22.096 1.00 76.00 84 GLY A N 1
ATOM 671 C CA . GLY A 1 84 ? 3.901 -4.519 20.994 1.00 76.00 84 GLY A CA 1
ATOM 672 C C . GLY A 1 84 ? 4.834 -3.365 21.361 1.00 76.00 84 GLY A C 1
ATOM 673 O O . GLY A 1 84 ? 5.327 -3.285 22.482 1.00 76.00 84 GLY A O 1
ATOM 674 N N . LYS A 1 85 ? 5.039 -2.430 20.421 1.00 73.75 85 LYS A N 1
ATOM 675 C CA . LYS A 1 85 ? 5.724 -1.148 20.698 1.00 73.75 85 LYS A CA 1
ATOM 676 C C . LYS A 1 85 ? 4.920 -0.245 21.641 1.00 73.75 85 LYS A C 1
ATOM 678 O O . LYS A 1 85 ? 5.490 0.606 22.314 1.00 73.75 85 LYS A O 1
ATOM 683 N N . THR A 1 86 ? 3.604 -0.425 21.659 1.00 73.38 86 THR A N 1
ATOM 684 C CA . THR A 1 86 ? 2.635 0.288 22.491 1.00 73.38 86 THR A CA 1
ATOM 685 C C . THR A 1 86 ? 1.830 -0.723 23.322 1.00 73.38 86 THR A C 1
ATOM 687 O O . THR A 1 86 ? 1.695 -1.886 22.913 1.00 73.38 86 THR A O 1
ATOM 690 N N . PRO A 1 87 ? 1.300 -0.323 24.496 1.00 83.06 87 PRO A N 1
ATOM 691 C CA . PRO A 1 87 ? 0.367 -1.154 25.252 1.00 83.06 87 PRO A CA 1
ATOM 692 C C . PRO A 1 87 ? -0.895 -1.508 24.438 1.00 83.06 87 PRO A C 1
ATOM 694 O O . PRO A 1 87 ? -1.288 -0.734 23.559 1.00 83.06 87 PRO A O 1
ATOM 697 N N . PRO A 1 88 ? -1.569 -2.637 24.737 1.00 89.81 88 PRO A N 1
ATOM 698 C CA . PRO A 1 88 ? -2.784 -3.041 24.036 1.00 89.81 88 PRO A CA 1
ATOM 699 C C . PRO A 1 88 ? -3.900 -1.994 24.139 1.00 89.81 88 PRO A C 1
ATOM 701 O O . PRO A 1 88 ? -4.244 -1.549 25.234 1.00 89.81 88 PRO A O 1
ATOM 704 N N . CYS A 1 89 ? -4.550 -1.674 23.020 1.00 93.00 89 CYS A N 1
ATOM 705 C CA . CYS A 1 89 ? -5.703 -0.769 22.994 1.00 93.00 89 CYS A CA 1
ATOM 706 C C . CYS A 1 89 ? -6.897 -1.341 23.764 1.00 93.00 89 CYS A C 1
ATOM 708 O O . CYS A 1 89 ? -7.668 -0.592 24.354 1.00 93.00 89 CYS A O 1
ATOM 710 N N . THR A 1 90 ? -7.009 -2.668 23.848 1.00 94.56 90 THR A N 1
ATOM 711 C CA . THR A 1 90 ? -7.992 -3.308 24.732 1.00 94.56 90 THR A CA 1
ATOM 712 C C . THR A 1 90 ? -7.798 -2.951 26.203 1.00 94.56 90 THR A C 1
ATOM 714 O O . THR A 1 90 ? -8.795 -2.761 26.885 1.00 94.56 90 THR A O 1
ATOM 717 N N . ASN A 1 91 ? -6.561 -2.799 26.697 1.00 93.56 91 ASN A N 1
ATOM 718 C CA . ASN A 1 91 ? -6.336 -2.335 28.072 1.00 93.56 91 ASN A CA 1
ATOM 719 C C . ASN A 1 91 ? -6.842 -0.906 28.237 1.00 93.56 91 ASN A C 1
ATOM 721 O O . ASN A 1 91 ? -7.620 -0.647 29.142 1.00 93.56 91 ASN A O 1
ATOM 725 N N . LEU A 1 92 ? -6.486 -0.015 27.307 1.00 95.56 92 LEU A N 1
ATOM 726 C CA . LEU A 1 92 ? -6.917 1.382 27.348 1.00 95.56 92 LEU A CA 1
ATOM 727 C C . LEU A 1 92 ? -8.447 1.512 27.418 1.00 95.56 92 LEU A C 1
ATOM 729 O O . LEU A 1 92 ? -8.963 2.285 28.219 1.00 95.56 92 LEU A O 1
ATOM 733 N N . ILE A 1 93 ? -9.172 0.746 26.599 1.00 97.06 93 ILE A N 1
ATOM 734 C CA . ILE A 1 93 ? -10.643 0.742 26.584 1.00 97.06 93 ILE A CA 1
AT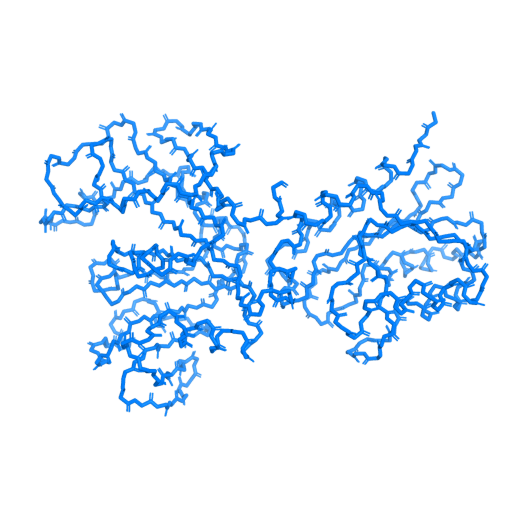OM 735 C C . ILE A 1 93 ? -11.202 0.330 27.956 1.00 97.06 93 ILE A C 1
ATOM 737 O O . ILE A 1 93 ? -12.133 0.965 28.458 1.00 97.06 93 ILE A O 1
ATOM 741 N N . LEU A 1 94 ? -10.623 -0.708 28.567 1.00 96.69 94 LEU A N 1
ATOM 742 C CA . LEU A 1 94 ? -11.043 -1.221 29.871 1.00 96.69 94 LEU A CA 1
ATOM 743 C C . LEU A 1 94 ? -10.695 -0.264 31.013 1.00 96.69 94 LEU A C 1
ATOM 745 O O . LEU A 1 94 ? -11.557 0.006 31.846 1.00 96.69 94 LEU A O 1
ATOM 749 N N . ASP A 1 95 ? -9.486 0.295 31.008 1.00 95.75 95 ASP A N 1
ATOM 750 C CA . ASP A 1 95 ? -8.997 1.236 32.019 1.00 95.75 95 ASP A CA 1
ATOM 751 C C . ASP A 1 95 ? -9.827 2.525 32.031 1.00 95.75 95 ASP A C 1
ATOM 753 O O . ASP A 1 95 ? -10.079 3.101 33.088 1.00 95.75 95 ASP A O 1
ATOM 757 N N . LYS A 1 96 ? -10.305 2.969 30.860 1.00 96.38 96 LYS A N 1
ATOM 758 C CA . LYS A 1 96 ? -11.250 4.090 30.759 1.00 96.38 96 LYS A CA 1
ATOM 759 C C . LYS A 1 96 ? -12.665 3.729 31.180 1.00 96.38 96 LYS A C 1
ATOM 761 O O . LYS A 1 96 ? -13.443 4.625 31.465 1.00 96.38 96 LYS A O 1
ATOM 766 N N . GLY A 1 97 ? -13.019 2.450 31.244 1.00 96.88 97 GLY A N 1
ATOM 767 C CA . GLY A 1 97 ? -14.369 2.023 31.599 1.00 96.88 97 GLY A CA 1
ATOM 768 C C . GLY A 1 97 ? -15.387 2.167 30.465 1.00 96.88 97 GLY A C 1
ATOM 769 O O . GLY A 1 97 ? -16.587 2.170 30.743 1.00 96.88 97 GLY A O 1
ATOM 770 N N . ILE A 1 98 ? -14.939 2.235 29.205 1.00 98.12 98 ILE A N 1
ATOM 771 C CA . ILE A 1 98 ? -15.823 2.279 28.030 1.00 98.12 98 ILE A CA 1
ATOM 772 C C . ILE A 1 98 ? -16.645 0.987 27.964 1.00 98.12 98 ILE A C 1
ATOM 774 O O . ILE A 1 98 ? -16.098 -0.117 28.000 1.00 98.12 98 ILE A O 1
ATOM 778 N N . LYS A 1 99 ? -17.973 1.115 27.863 1.00 97.62 99 LYS A N 1
ATOM 779 C CA . LYS A 1 99 ? -18.904 -0.027 27.927 1.00 97.62 99 LYS A CA 1
ATOM 780 C C . LYS A 1 99 ? -19.387 -0.532 26.575 1.00 97.62 99 LYS A C 1
ATOM 782 O O . LYS A 1 99 ? -19.961 -1.619 26.527 1.00 97.62 99 LYS A O 1
ATOM 787 N N . GLN A 1 100 ? -19.149 0.205 25.492 1.00 98.31 100 GLN A N 1
ATOM 788 C CA . GLN A 1 100 ? -19.609 -0.164 24.155 1.00 98.31 100 GLN A CA 1
ATOM 789 C C . GLN A 1 100 ? -18.527 0.065 23.099 1.00 98.31 100 GLN A C 1
ATOM 791 O O . GLN A 1 100 ? -17.971 1.159 22.992 1.00 98.31 100 GLN A O 1
ATOM 796 N N . VAL A 1 101 ? -18.263 -0.966 22.295 1.00 98.62 101 VAL A N 1
ATOM 797 C CA . VAL A 1 101 ? -17.303 -0.929 21.188 1.00 98.62 101 VAL A CA 1
ATOM 798 C C . VAL A 1 101 ? -17.941 -1.513 19.927 1.00 98.62 101 VAL A C 1
ATOM 800 O O . VAL A 1 101 ? -18.485 -2.617 19.939 1.00 98.62 101 VAL A O 1
ATOM 803 N N . VAL A 1 102 ? -17.855 -0.782 18.822 1.00 98.69 102 VAL A N 1
ATOM 804 C CA . VAL A 1 102 ? -18.323 -1.196 17.497 1.00 98.69 102 VAL A CA 1
ATOM 805 C C . VAL A 1 102 ? -17.115 -1.318 16.573 1.00 98.69 102 VAL A C 1
ATOM 807 O O . VAL A 1 102 ? -16.333 -0.382 16.429 1.00 98.69 102 VAL A O 1
ATOM 810 N N . ILE A 1 103 ? -16.945 -2.481 15.953 1.00 98.69 103 ILE A N 1
ATOM 811 C CA . ILE A 1 103 ? -15.753 -2.848 15.185 1.00 98.69 103 ILE A CA 1
ATOM 812 C C . ILE A 1 103 ? -16.157 -3.155 13.745 1.00 98.69 103 ILE A C 1
ATOM 814 O O . ILE A 1 103 ? -17.092 -3.927 13.518 1.00 98.69 103 ILE A O 1
ATOM 818 N N . ALA A 1 104 ? -15.439 -2.601 12.766 1.00 98.12 104 ALA A N 1
ATOM 819 C CA . ALA A 1 104 ? -15.737 -2.901 11.366 1.00 98.12 104 ALA A CA 1
ATOM 820 C C . ALA A 1 104 ? -15.309 -4.311 10.958 1.00 98.12 104 ALA A C 1
ATOM 822 O O . ALA A 1 104 ? -16.138 -5.103 10.521 1.00 98.12 104 ALA A O 1
ATOM 823 N N . THR A 1 105 ? -14.029 -4.645 11.128 1.00 96.50 105 THR A N 1
ATOM 824 C CA . THR A 1 105 ? -13.479 -5.953 10.749 1.00 96.50 105 THR A CA 1
ATOM 825 C C . THR A 1 105 ? -12.615 -6.543 11.855 1.00 96.50 105 THR A C 1
ATOM 827 O O . THR A 1 105 ? -11.924 -5.830 12.583 1.00 96.50 105 THR A O 1
ATOM 830 N N . VAL A 1 106 ? -12.648 -7.870 11.953 1.00 94.12 106 VAL A N 1
ATOM 831 C CA . VAL A 1 106 ? -11.771 -8.664 12.824 1.00 94.12 106 VAL A CA 1
ATOM 832 C C . VAL A 1 106 ? -10.349 -8.647 12.256 1.00 94.12 106 VAL A C 1
ATOM 834 O O . VAL A 1 106 ? -10.175 -8.599 11.032 1.00 94.12 106 VAL A O 1
ATOM 837 N N . ASP A 1 107 ? -9.337 -8.659 13.125 1.00 89.50 107 ASP A N 1
ATOM 838 C CA . ASP A 1 107 ? -7.942 -8.742 12.688 1.00 89.50 107 ASP A CA 1
ATOM 839 C C . ASP A 1 107 ? -7.627 -10.170 12.199 1.00 89.50 107 ASP A C 1
ATOM 841 O O . ASP A 1 107 ? -8.106 -11.164 12.742 1.00 89.50 107 ASP A O 1
ATOM 845 N N . VAL A 1 108 ? -6.822 -10.284 11.145 1.00 86.56 108 VAL A N 1
ATOM 846 C CA . VAL A 1 108 ? -6.336 -11.568 10.606 1.00 86.56 108 VAL A CA 1
ATOM 847 C C . VAL A 1 108 ? -4.938 -11.915 11.095 1.00 86.56 108 VAL A C 1
ATOM 849 O O . VAL A 1 108 ? -4.445 -13.012 10.828 1.00 86.56 108 VAL A O 1
ATOM 852 N N . ASN A 1 109 ? -4.263 -10.984 11.768 1.00 81.50 109 ASN A N 1
ATOM 853 C CA . ASN A 1 109 ? -2.991 -11.245 12.401 1.00 81.50 109 ASN A CA 1
ATOM 854 C C . ASN A 1 109 ? -3.204 -12.318 13.481 1.00 81.50 109 ASN A C 1
ATOM 856 O O . ASN A 1 109 ? -3.961 -12.074 14.422 1.00 81.50 109 ASN A O 1
ATOM 860 N N . PRO A 1 110 ? -2.524 -13.477 13.401 1.00 75.56 110 PRO A N 1
ATOM 861 C CA . PRO A 1 110 ? -2.693 -14.559 14.371 1.00 75.56 110 PRO A CA 1
ATOM 862 C C . PRO A 1 110 ? -2.468 -14.140 15.830 1.00 75.56 110 PRO A C 1
ATOM 864 O O . PRO A 1 110 ? -2.998 -14.771 16.737 1.00 75.56 110 PRO A O 1
ATOM 867 N N . MET A 1 111 ? -1.698 -13.072 16.069 1.00 70.25 111 MET A N 1
ATOM 868 C CA . MET A 1 111 ? -1.466 -12.530 17.412 1.00 70.25 111 MET A CA 1
ATOM 869 C C . MET A 1 111 ? -2.682 -11.798 18.001 1.00 70.25 111 MET A C 1
ATOM 871 O O . MET A 1 111 ? -2.754 -11.614 19.216 1.00 70.25 111 MET A O 1
ATOM 875 N N . VAL A 1 112 ? -3.616 -11.343 17.162 1.00 74.50 112 VAL A N 1
ATOM 876 C CA . VAL A 1 112 ? -4.782 -10.537 17.562 1.00 74.50 112 VAL A CA 1
ATOM 877 C C . VAL A 1 112 ? -6.088 -11.274 17.315 1.00 74.50 112 VAL A C 1
ATOM 879 O O . VAL A 1 112 ? -6.962 -11.182 18.164 1.00 74.50 112 VAL A O 1
ATOM 882 N N . ALA A 1 113 ? -6.199 -12.016 16.210 1.00 83.25 113 ALA A N 1
ATOM 883 C CA . ALA A 1 113 ? -7.440 -12.559 15.661 1.00 83.25 113 ALA A CA 1
ATOM 884 C C . ALA A 1 113 ? -8.427 -13.079 16.725 1.00 83.25 113 ALA A C 1
ATOM 886 O O . ALA A 1 113 ? -8.288 -14.187 17.243 1.00 83.25 113 ALA A O 1
ATOM 887 N N . GLY A 1 114 ? -9.427 -12.255 17.051 1.00 88.50 114 GLY A N 1
ATOM 888 C CA . GLY A 1 114 ? -10.504 -12.553 17.998 1.00 88.50 114 GLY A CA 1
ATOM 889 C C . GLY A 1 114 ? -10.154 -12.421 19.486 1.00 88.50 114 GLY A C 1
ATOM 890 O O . GLY A 1 114 ? -11.061 -12.406 20.322 1.00 88.50 114 GLY A O 1
ATOM 891 N N . ASN A 1 115 ? -8.877 -12.304 19.851 1.00 91.12 115 ASN A N 1
ATOM 892 C CA . ASN A 1 115 ? -8.435 -12.182 21.241 1.00 91.12 115 ASN A CA 1
ATOM 893 C C . ASN A 1 115 ? -8.815 -10.829 21.851 1.00 91.12 115 ASN A C 1
ATOM 8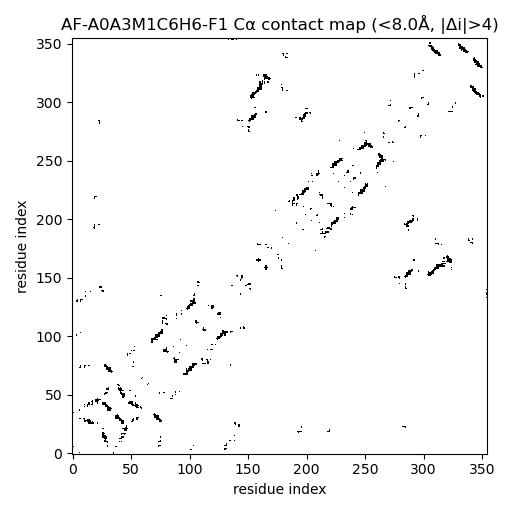95 O O . ASN A 1 115 ? -9.143 -10.766 23.038 1.00 91.12 115 ASN A O 1
ATOM 899 N N . GLY A 1 116 ? -8.795 -9.752 21.060 1.00 93.12 116 GLY A N 1
ATOM 900 C CA . GLY A 1 116 ? -9.182 -8.426 21.532 1.00 93.12 116 GLY A CA 1
ATOM 901 C C . GLY A 1 116 ? -10.678 -8.349 21.803 1.00 93.12 116 GLY A C 1
ATOM 902 O O . GLY A 1 116 ? -11.104 -7.935 22.883 1.00 93.12 116 GLY A O 1
ATOM 903 N N . ILE A 1 117 ? -11.475 -8.862 20.865 1.00 95.50 117 ILE A N 1
ATOM 904 C CA . ILE A 1 117 ? -12.929 -8.999 21.015 1.00 95.50 117 ILE A CA 1
ATOM 905 C C . ILE A 1 117 ? -13.273 -9.870 22.226 1.00 95.50 117 ILE A C 1
ATOM 907 O O . ILE A 1 117 ? -14.130 -9.493 23.029 1.00 95.50 117 ILE A O 1
ATOM 911 N N . LYS A 1 118 ? -12.604 -11.021 22.378 1.00 95.81 118 LYS A N 1
ATOM 912 C CA . LYS A 1 118 ? -12.810 -11.938 23.505 1.00 95.81 118 LYS A CA 1
ATOM 913 C C . LYS A 1 118 ? -12.551 -11.239 24.841 1.00 95.81 118 LYS A C 1
ATOM 915 O O . LYS A 1 118 ? -13.433 -11.235 25.695 1.00 95.81 118 LYS A O 1
ATOM 920 N N . LYS A 1 119 ? -11.402 -10.573 24.981 1.00 95.19 119 LYS A N 1
ATOM 921 C CA . LYS A 1 119 ? -11.014 -9.854 26.203 1.00 95.19 119 LYS A CA 1
ATOM 922 C C . LYS A 1 119 ? -12.013 -8.761 26.600 1.00 95.19 119 LYS A C 1
ATOM 924 O O . LYS A 1 119 ? -12.338 -8.614 27.779 1.00 95.19 119 LYS A O 1
ATOM 929 N N . LEU A 1 120 ? -12.519 -8.001 25.626 1.00 97.06 120 LEU A N 1
ATOM 930 C CA . LEU A 1 120 ? -13.538 -6.974 25.864 1.00 97.06 120 LEU A CA 1
ATOM 931 C C . LEU A 1 120 ? -14.855 -7.596 26.358 1.00 97.06 120 LEU A C 1
ATOM 933 O O . LEU A 1 120 ? -15.410 -7.145 27.362 1.00 97.06 120 LEU A O 1
ATOM 937 N N . LYS A 1 121 ? -15.320 -8.673 25.711 1.00 97.19 121 LYS A N 1
ATOM 938 C CA . LYS A 1 121 ? -16.550 -9.384 26.101 1.00 97.19 121 LYS A CA 1
ATOM 939 C C . LYS A 1 121 ? -16.455 -10.013 27.493 1.00 97.19 121 LYS A C 1
ATOM 941 O O . LYS A 1 121 ? -17.383 -9.867 28.283 1.00 97.19 121 LYS A O 1
ATOM 946 N N . GLU A 1 122 ? -15.336 -10.663 27.817 1.00 96.88 122 GLU A N 1
ATOM 947 C CA . GLU A 1 122 ? -15.076 -11.235 29.152 1.00 96.88 122 GLU A CA 1
ATOM 948 C C . GLU A 1 122 ? -15.098 -10.163 30.252 1.00 96.88 122 GLU A C 1
ATOM 950 O O . GLU A 1 122 ? -15.538 -10.416 31.372 1.00 96.88 122 GLU A O 1
ATOM 955 N N . SER A 1 123 ? -14.725 -8.932 29.903 1.00 96.62 123 SER A N 1
ATOM 956 C CA . SER A 1 123 ? -14.773 -7.762 30.786 1.00 96.62 123 SER A CA 1
ATOM 957 C C . SER A 1 123 ? -16.130 -7.038 30.777 1.00 96.62 123 SER A C 1
ATOM 959 O O . SER A 1 123 ? -16.242 -5.915 31.270 1.00 96.62 123 SER A O 1
ATOM 961 N N . ARG A 1 124 ? -17.175 -7.677 30.231 1.00 97.12 124 ARG A N 1
ATOM 962 C CA . ARG A 1 124 ? -18.558 -7.173 30.143 1.00 97.12 124 ARG A CA 1
ATOM 963 C C . ARG A 1 124 ? -18.719 -5.886 29.320 1.00 97.12 124 ARG A C 1
ATOM 965 O O . ARG A 1 124 ? -19.652 -5.120 29.554 1.00 97.12 124 ARG A O 1
ATOM 972 N N . VAL A 1 125 ? -17.836 -5.646 28.351 1.00 98.12 125 VAL A N 1
ATOM 973 C CA . VAL A 1 125 ? -18.027 -4.611 27.324 1.00 98.12 125 VAL A CA 1
ATOM 974 C C . VAL A 1 125 ? -18.959 -5.161 26.243 1.00 98.12 125 VAL A C 1
ATOM 976 O O . VAL A 1 125 ? -18.771 -6.280 25.761 1.00 98.12 125 VAL A O 1
ATOM 979 N N . PHE A 1 126 ? -19.960 -4.383 25.835 1.00 98.25 126 PHE A N 1
ATOM 980 C CA . PHE A 1 126 ? -20.783 -4.716 24.677 1.00 98.25 126 PHE A CA 1
ATOM 981 C C . PHE A 1 126 ? -19.965 -4.522 23.397 1.00 98.25 126 PHE A C 1
ATOM 983 O O . PHE A 1 126 ? -19.483 -3.422 23.130 1.00 98.25 126 PHE A O 1
ATOM 990 N N . VAL A 1 127 ? -19.814 -5.585 22.602 1.00 98.38 127 VAL A N 1
ATOM 991 C CA . VAL A 1 127 ? -19.037 -5.555 21.356 1.00 98.38 127 VAL A CA 1
ATOM 992 C C . VAL A 1 127 ? -19.911 -5.958 20.174 1.00 98.38 127 VAL A C 1
ATOM 994 O O . VAL A 1 127 ? -20.379 -7.098 20.115 1.00 98.38 127 VAL A O 1
ATOM 997 N N . LYS A 1 128 ? -20.065 -5.048 19.208 1.00 98.25 128 LYS A N 1
ATOM 998 C CA . LYS A 1 128 ? -20.677 -5.311 17.897 1.00 98.25 128 LYS A CA 1
ATOM 999 C C . LYS A 1 128 ? -19.593 -5.339 16.821 1.00 98.25 128 LYS A C 1
ATOM 1001 O O . LYS A 1 128 ? -18.713 -4.487 16.816 1.00 98.25 128 LYS A O 1
ATOM 1006 N N . THR A 1 129 ? -19.652 -6.304 15.909 1.00 97.75 129 THR A N 1
ATOM 1007 C CA . THR A 1 129 ? -18.667 -6.486 14.829 1.00 97.75 129 THR A CA 1
ATOM 1008 C C . THR A 1 129 ? -19.348 -6.498 13.462 1.00 97.75 129 THR A C 1
ATOM 1010 O O . THR A 1 129 ? -20.541 -6.787 13.383 1.00 97.75 129 THR A O 1
ATOM 1013 N N . GLY A 1 130 ? -18.594 -6.251 12.391 1.00 96.88 130 GLY A N 1
ATOM 1014 C CA . GLY A 1 130 ? -19.064 -6.419 11.010 1.00 96.88 130 GLY A CA 1
ATOM 1015 C C . GLY A 1 130 ? -19.709 -5.173 10.394 1.00 96.88 130 GLY A C 1
ATOM 1016 O O . GLY A 1 130 ? -20.302 -5.251 9.321 1.00 96.88 130 GLY A O 1
ATOM 1017 N N . VAL A 1 131 ? -19.625 -4.013 11.054 1.00 98.00 131 VAL A N 1
ATOM 1018 C CA . VAL A 1 131 ? -20.197 -2.762 10.529 1.00 98.00 131 VAL A CA 1
ATOM 1019 C C . VAL A 1 131 ? -19.294 -2.220 9.421 1.00 98.00 131 VAL A C 1
ATOM 1021 O O . VAL A 1 131 ? -18.166 -1.831 9.696 1.00 98.00 131 VAL A O 1
ATOM 1024 N N . LEU A 1 132 ? -19.777 -2.181 8.175 1.00 97.62 132 LEU A N 1
ATOM 1025 C CA . LEU A 1 132 ? -18.979 -1.796 6.996 1.00 97.62 132 LEU A CA 1
ATOM 1026 C C . LEU A 1 132 ? -17.698 -2.635 6.820 1.00 97.62 132 LEU A C 1
ATOM 1028 O O . LEU A 1 132 ? -16.640 -2.135 6.425 1.00 97.62 132 LEU A O 1
ATOM 1032 N N . GLU A 1 133 ? -17.783 -3.934 7.114 1.00 96.88 133 GLU A N 1
ATOM 1033 C CA . GLU A 1 133 ? -16.636 -4.847 7.070 1.00 96.88 133 GLU A CA 1
ATOM 1034 C C . GLU A 1 133 ? -15.947 -4.874 5.697 1.00 96.88 133 GLU A C 1
ATOM 1036 O O . GLU A 1 133 ? -14.717 -4.856 5.620 1.00 96.88 133 GLU A O 1
ATOM 1041 N N . ALA A 1 134 ? -16.725 -4.880 4.609 1.00 95.19 134 ALA A N 1
ATOM 1042 C CA . ALA A 1 134 ? -16.199 -4.896 3.245 1.00 95.19 134 ALA A CA 1
ATOM 1043 C C . ALA A 1 134 ? -15.327 -3.660 2.951 1.00 95.19 134 ALA A C 1
ATOM 1045 O O . ALA A 1 134 ? -14.212 -3.791 2.437 1.00 95.19 134 ALA A O 1
ATOM 1046 N N . ASP A 1 135 ? -15.777 -2.470 3.357 1.00 96.00 135 ASP A N 1
ATOM 1047 C CA . ASP A 1 135 ? -15.026 -1.226 3.177 1.00 96.00 135 ASP A CA 1
ATOM 1048 C C . ASP A 1 135 ? -13.748 -1.201 4.025 1.00 96.00 135 ASP A C 1
ATOM 1050 O O . ASP A 1 135 ? -12.685 -0.798 3.541 1.00 96.00 135 ASP A O 1
ATOM 1054 N N . ALA A 1 136 ? -13.812 -1.684 5.270 1.00 95.81 136 ALA A N 1
ATOM 1055 C CA . ALA A 1 136 ? -12.645 -1.780 6.148 1.00 95.81 136 ALA A CA 1
ATOM 1056 C C . ALA A 1 136 ? -11.611 -2.809 5.648 1.00 95.81 136 ALA A C 1
ATOM 1058 O O . ALA A 1 136 ? -10.398 -2.571 5.715 1.00 95.81 136 ALA A O 1
ATOM 1059 N N . LYS A 1 137 ? -12.068 -3.927 5.071 1.00 94.44 137 LYS A N 1
ATOM 1060 C CA . LYS A 1 137 ? -11.207 -4.904 4.389 1.00 94.44 137 LYS A CA 1
ATOM 1061 C C . LYS A 1 137 ? -10.545 -4.305 3.152 1.00 94.44 137 LYS A C 1
ATOM 1063 O O . LYS A 1 137 ? -9.331 -4.433 2.983 1.00 94.44 137 LYS A O 1
ATOM 1068 N N . LYS A 1 138 ? -11.304 -3.583 2.324 1.00 94.50 138 LYS A N 1
ATOM 1069 C CA . LYS A 1 138 ? -10.789 -2.893 1.132 1.00 94.50 138 LYS A CA 1
ATOM 1070 C C . LYS A 1 138 ? -9.760 -1.817 1.483 1.00 94.50 138 LYS A C 1
ATOM 1072 O O . LYS A 1 138 ? -8.732 -1.720 0.807 1.00 94.50 138 LYS A O 1
ATOM 1077 N N . LEU A 1 139 ? -9.996 -1.051 2.551 1.00 95.38 139 LEU A N 1
ATOM 1078 C CA . LEU A 1 139 ? -9.054 -0.069 3.098 1.00 95.38 139 LEU A CA 1
ATOM 1079 C C . LEU A 1 139 ? -7.683 -0.714 3.359 1.00 95.38 139 LEU A C 1
ATOM 1081 O O . LEU A 1 139 ? -6.663 -0.214 2.886 1.00 95.38 139 LEU A O 1
ATOM 1085 N N . ASN A 1 140 ? -7.666 -1.866 4.033 1.00 95.88 140 ASN A N 1
ATOM 1086 C CA . ASN A 1 140 ? -6.450 -2.557 4.468 1.00 95.88 140 ASN A CA 1
ATOM 1087 C C . ASN A 1 140 ? -6.077 -3.786 3.623 1.00 95.88 140 ASN A C 1
ATOM 1089 O O . ASN A 1 140 ? -5.355 -4.664 4.091 1.00 95.88 140 ASN A O 1
ATOM 1093 N N . LYS A 1 141 ? -6.495 -3.853 2.352 1.00 95.44 141 LYS A N 1
ATOM 1094 C CA . LYS A 1 141 ? -6.254 -5.012 1.465 1.00 95.44 141 LYS A CA 1
ATOM 1095 C C . LYS A 1 141 ? -4.795 -5.483 1.399 1.00 95.44 141 LYS A C 1
ATOM 1097 O O . LYS A 1 141 ? -4.531 -6.671 1.220 1.00 95.44 141 LYS A O 1
ATOM 1102 N N . ARG A 1 142 ? -3.844 -4.561 1.585 1.00 96.06 142 ARG A N 1
ATOM 1103 C CA . ARG A 1 142 ? -2.398 -4.837 1.626 1.00 96.06 142 ARG A CA 1
ATOM 1104 C C . ARG A 1 142 ? -2.009 -5.624 2.874 1.00 96.06 142 ARG A C 1
ATOM 1106 O O . ARG A 1 142 ? -1.399 -6.682 2.766 1.00 96.06 142 ARG A O 1
ATOM 1113 N N . PHE A 1 143 ? -2.458 -5.152 4.033 1.00 95.31 143 PHE A N 1
ATOM 1114 C CA . PHE A 1 143 ? -2.275 -5.812 5.323 1.00 95.31 143 PHE A CA 1
ATOM 1115 C C . PHE A 1 143 ? -2.924 -7.203 5.339 1.00 95.31 143 PHE A C 1
ATOM 1117 O O . PHE A 1 143 ? -2.272 -8.194 5.666 1.00 95.31 143 PHE A O 1
ATOM 1124 N N . PHE A 1 144 ? -4.179 -7.307 4.894 1.00 94.94 144 PHE A N 1
ATOM 1125 C CA . PHE A 1 144 ? -4.880 -8.591 4.838 1.00 94.94 144 PHE A CA 1
ATOM 1126 C C . PHE A 1 144 ? -4.200 -9.582 3.882 1.00 94.94 144 PHE A C 1
ATOM 1128 O O . PHE A 1 144 ? -3.978 -10.735 4.247 1.00 94.94 144 PHE A O 1
ATOM 1135 N N . THR A 1 145 ? -3.777 -9.129 2.696 1.00 95.62 145 THR A N 1
ATOM 1136 C CA . THR A 1 145 ? -3.012 -9.961 1.749 1.00 95.62 145 THR A CA 1
ATOM 1137 C C . THR A 1 145 ? -1.720 -10.475 2.363 1.00 95.62 145 THR A C 1
ATOM 1139 O O . THR A 1 145 ? -1.447 -11.673 2.286 1.00 95.62 145 THR A O 1
ATOM 1142 N N . TYR A 1 146 ? -0.962 -9.600 3.021 1.00 95.56 146 TYR A N 1
ATOM 1143 C CA . TYR A 1 146 ? 0.275 -9.969 3.696 1.00 95.56 146 TYR A CA 1
ATOM 1144 C C . TYR A 1 146 ? 0.055 -11.071 4.739 1.00 95.56 146 TYR A C 1
ATOM 1146 O O . TYR A 1 146 ? 0.723 -12.107 4.700 1.00 95.56 146 TYR A O 1
ATOM 1154 N N . HIS A 1 147 ? -0.925 -10.902 5.628 1.00 93.38 147 HIS A N 1
ATOM 1155 C CA . HIS A 1 147 ? -1.170 -11.865 6.700 1.00 93.38 147 HIS A CA 1
ATOM 1156 C C . HIS A 1 147 ? -1.792 -13.180 6.217 1.00 93.38 147 HIS A C 1
ATOM 1158 O O . HIS A 1 147 ? -1.391 -14.238 6.710 1.00 93.38 147 HIS A O 1
ATOM 1164 N N . GLN A 1 148 ? -2.723 -13.130 5.261 1.00 92.56 148 GLN A N 1
ATOM 1165 C CA . GLN A 1 148 ? -3.472 -14.302 4.793 1.00 92.56 148 GLN A CA 1
ATOM 1166 C C . GLN A 1 148 ? -2.746 -15.060 3.679 1.00 92.56 148 GLN A C 1
ATOM 1168 O O . GLN A 1 148 ? -2.630 -16.280 3.747 1.00 92.56 148 GLN A O 1
ATOM 1173 N N . LYS A 1 149 ? -2.236 -14.352 2.661 1.00 93.56 149 LYS A N 1
ATOM 1174 C CA . LYS A 1 149 ? -1.565 -14.960 1.497 1.00 93.56 149 LYS A CA 1
ATOM 1175 C C . LYS A 1 149 ? -0.053 -15.110 1.677 1.00 93.56 149 LYS A C 1
ATOM 1177 O O . LYS A 1 149 ? 0.587 -15.696 0.811 1.00 93.56 149 LYS A O 1
ATOM 1182 N N . LYS A 1 150 ? 0.525 -14.584 2.766 1.00 94.94 150 LYS A N 1
ATOM 1183 C CA . LYS A 1 150 ? 1.966 -14.681 3.077 1.00 94.94 150 LYS A CA 1
ATOM 1184 C C . LYS A 1 150 ? 2.868 -14.108 1.976 1.00 94.94 150 LYS A C 1
ATOM 1186 O O . LYS A 1 150 ? 3.952 -14.615 1.707 1.00 94.94 150 LYS A O 1
ATOM 1191 N N . ARG A 1 151 ? 2.401 -13.038 1.329 1.00 96.38 151 ARG A N 1
ATOM 1192 C CA . ARG A 1 151 ? 3.113 -12.291 0.283 1.00 96.38 151 ARG A CA 1
ATOM 1193 C C . ARG A 1 151 ? 2.633 -10.835 0.245 1.00 96.38 151 ARG A C 1
ATOM 1195 O O . ARG A 1 151 ? 1.514 -10.581 0.690 1.00 96.38 151 ARG A O 1
ATOM 1202 N N . PRO A 1 152 ? 3.411 -9.886 -0.303 1.00 97.81 152 PRO A N 1
ATOM 1203 C CA . PRO A 1 152 ? 2.920 -8.529 -0.531 1.00 97.81 152 PRO A CA 1
ATOM 1204 C C . PRO A 1 152 ? 1.702 -8.500 -1.460 1.00 97.81 152 PRO A C 1
ATOM 1206 O O . PRO A 1 152 ? 1.489 -9.411 -2.267 1.00 97.81 152 PRO A O 1
ATOM 1209 N N . TYR A 1 153 ? 0.947 -7.408 -1.377 1.00 97.88 153 TYR A N 1
ATOM 1210 C CA . TYR A 1 153 ? -0.007 -6.987 -2.396 1.00 97.88 153 TYR A CA 1
ATOM 1211 C C . TYR A 1 153 ? 0.735 -6.486 -3.632 1.00 97.88 153 TYR A C 1
ATOM 1213 O O . TYR A 1 153 ? 1.605 -5.621 -3.519 1.00 97.88 153 TYR A O 1
ATOM 1221 N N . ILE A 1 154 ? 0.399 -7.012 -4.804 1.00 97.88 154 ILE A N 1
ATOM 1222 C CA . ILE A 1 154 ? 1.142 -6.746 -6.038 1.00 97.88 154 ILE A CA 1
ATOM 1223 C C . ILE A 1 154 ? 0.257 -5.971 -7.004 1.00 97.88 154 ILE A C 1
ATOM 1225 O O . ILE A 1 154 ? -0.793 -6.459 -7.431 1.00 97.88 154 ILE A O 1
ATOM 1229 N N . ILE A 1 155 ? 0.721 -4.783 -7.381 1.00 98.00 155 ILE A N 1
ATOM 1230 C CA . ILE A 1 155 ? 0.109 -3.961 -8.422 1.00 98.00 155 ILE A CA 1
ATOM 1231 C C . ILE A 1 155 ? 1.035 -3.978 -9.628 1.00 98.00 155 ILE A C 1
ATOM 1233 O O . ILE A 1 155 ? 2.173 -3.524 -9.541 1.00 98.00 155 ILE A O 1
ATOM 1237 N N . LEU A 1 156 ? 0.548 -4.472 -10.759 1.00 98.00 156 LEU A N 1
ATOM 1238 C CA . LEU A 1 156 ? 1.237 -4.352 -12.039 1.00 98.00 156 LEU A CA 1
ATOM 1239 C C . LEU A 1 156 ? 0.770 -3.072 -12.719 1.00 98.00 156 LEU A C 1
ATOM 1241 O O . LEU A 1 156 ? -0.433 -2.855 -12.860 1.00 98.00 156 LEU A O 1
ATOM 1245 N N . LYS A 1 157 ? 1.701 -2.213 -13.134 1.00 97.38 157 LYS A N 1
ATOM 1246 C CA . LYS A 1 157 ? 1.362 -0.945 -13.779 1.00 97.38 157 LYS A CA 1
ATOM 1247 C C . LYS A 1 157 ? 2.170 -0.725 -15.044 1.00 97.38 157 LYS A C 1
ATOM 1249 O O . LYS A 1 157 ? 3.393 -0.860 -15.038 1.00 97.38 157 LYS A O 1
ATOM 1254 N N . TRP A 1 158 ? 1.499 -0.265 -16.094 1.00 96.38 158 TRP A N 1
ATOM 1255 C CA . TRP A 1 158 ? 2.153 0.274 -17.284 1.00 96.38 158 TRP A CA 1
ATOM 1256 C C . TRP A 1 158 ? 1.355 1.423 -17.899 1.00 96.38 158 TRP A C 1
ATOM 1258 O O . TRP A 1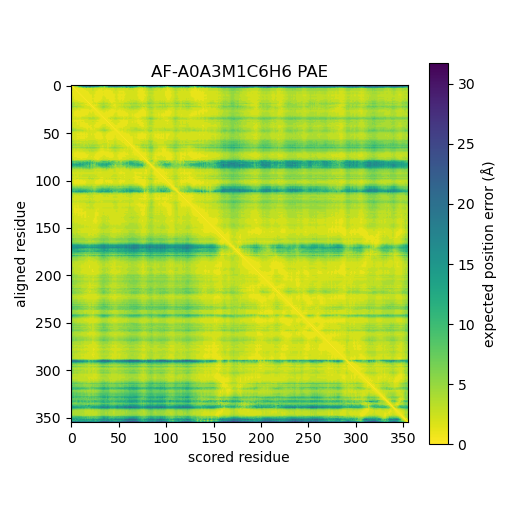 158 ? 0.212 1.690 -17.525 1.00 96.38 158 TRP A O 1
ATOM 1268 N N . ALA A 1 159 ? 2.012 2.147 -18.799 1.00 95.38 159 ALA A N 1
ATOM 1269 C CA . ALA A 1 159 ? 1.366 3.078 -19.709 1.00 95.38 159 ALA A CA 1
ATOM 1270 C C . ALA A 1 159 ? 1.510 2.524 -21.124 1.00 95.38 159 ALA A C 1
ATOM 1272 O O . ALA A 1 159 ? 2.563 1.975 -21.444 1.00 95.38 159 ALA A O 1
ATOM 1273 N N . GLU A 1 160 ? 0.474 2.654 -21.940 1.00 96.19 160 GLU A N 1
ATOM 1274 C CA . GLU A 1 160 ? 0.461 2.160 -23.314 1.00 96.19 160 GLU A CA 1
ATOM 1275 C C . GLU A 1 160 ? -0.159 3.172 -24.274 1.00 96.19 160 GLU A C 1
ATOM 1277 O O . GLU A 1 160 ? -1.008 3.986 -23.904 1.00 96.19 160 GLU A O 1
ATOM 1282 N N . THR A 1 161 ? 0.290 3.139 -25.520 1.00 96.38 161 THR A N 1
ATOM 1283 C CA . THR A 1 161 ? -0.324 3.876 -26.620 1.00 96.38 161 THR A CA 1
ATOM 1284 C C . THR A 1 161 ? -1.674 3.272 -27.004 1.00 96.38 161 THR A C 1
ATOM 1286 O O . THR A 1 161 ? -2.019 2.157 -26.603 1.00 96.38 161 THR A O 1
ATOM 1289 N N . LYS A 1 162 ? -2.444 3.992 -27.824 1.00 95.50 162 LYS A N 1
ATOM 1290 C CA . LYS A 1 162 ? -3.747 3.536 -28.327 1.00 95.50 162 LYS A CA 1
ATOM 1291 C C . LYS A 1 162 ? -3.655 2.202 -29.075 1.00 95.50 162 LYS A C 1
ATOM 1293 O O . LYS A 1 162 ? -4.576 1.395 -29.013 1.00 95.50 162 LYS A O 1
ATOM 1298 N N . ASP A 1 163 ? -2.549 1.990 -29.778 1.00 95.75 163 ASP A N 1
ATOM 1299 C CA . ASP A 1 163 ? -2.216 0.788 -30.544 1.00 95.75 163 ASP A CA 1
ATOM 1300 C C . ASP A 1 163 ? -1.454 -0.273 -29.726 1.00 95.75 163 ASP A C 1
ATOM 1302 O O . ASP A 1 163 ? -0.990 -1.262 -30.283 1.00 95.75 163 ASP A O 1
ATOM 1306 N N . GLY A 1 164 ? -1.369 -0.113 -28.400 1.00 95.44 164 GLY A N 1
ATOM 1307 C CA . GLY A 1 164 ? -0.951 -1.183 -27.497 1.00 95.44 164 GLY A CA 1
ATOM 1308 C C . GLY A 1 164 ? 0.558 -1.349 -27.336 1.00 95.44 164 GLY A C 1
ATOM 1309 O O . GLY A 1 164 ? 1.005 -2.453 -27.022 1.00 95.44 164 GLY A O 1
ATOM 1310 N N . PHE A 1 165 ? 1.355 -0.286 -27.460 1.00 95.62 165 PHE A N 1
ATOM 1311 C CA . PHE A 1 165 ? 2.800 -0.318 -27.201 1.00 95.62 165 PHE A CA 1
ATOM 1312 C C . PHE A 1 165 ? 3.173 0.444 -25.927 1.00 95.62 165 PHE A C 1
ATOM 1314 O O . PHE A 1 165 ? 2.671 1.535 -25.671 1.00 95.62 165 PHE A O 1
ATOM 1321 N N . ILE A 1 166 ? 4.112 -0.098 -25.146 1.00 94.12 166 ILE A N 1
ATOM 1322 C CA . ILE A 1 166 ? 4.633 0.556 -23.926 1.00 94.12 166 ILE A CA 1
ATOM 1323 C C . ILE A 1 166 ? 5.905 1.366 -24.179 1.00 94.12 166 ILE A C 1
ATOM 1325 O O . ILE A 1 166 ? 6.389 2.063 -23.290 1.00 94.12 166 ILE A O 1
ATOM 1329 N N . SER A 1 167 ? 6.518 1.199 -25.351 1.00 92.62 167 SER A N 1
ATOM 1330 C CA . SER A 1 167 ? 7.787 1.829 -25.707 1.00 92.62 167 SER A CA 1
ATOM 1331 C C . SER A 1 167 ? 8.044 1.672 -27.201 1.00 92.62 167 SER A C 1
ATOM 1333 O O . SER A 1 167 ? 7.757 0.613 -27.759 1.00 92.62 167 SER A O 1
ATOM 1335 N N . LYS A 1 168 ? 8.638 2.673 -27.843 1.00 90.94 168 LYS A N 1
ATOM 1336 C CA . LYS A 1 168 ? 9.194 2.555 -29.192 1.00 90.94 168 LYS A CA 1
ATOM 1337 C C . LYS A 1 168 ? 10.387 1.600 -29.194 1.00 90.94 168 LYS A C 1
ATOM 1339 O O . LYS A 1 168 ? 11.141 1.492 -28.223 1.00 90.94 168 LYS A O 1
ATOM 1344 N N . LYS A 1 169 ? 10.598 0.921 -30.322 1.00 84.81 169 LYS A N 1
ATOM 1345 C CA . LYS A 1 169 ? 11.763 0.044 -30.517 1.00 84.81 169 LYS A CA 1
ATOM 1346 C C . LYS A 1 169 ? 13.069 0.844 -30.558 1.00 84.81 169 LYS A C 1
ATOM 1348 O O . LYS A 1 169 ? 14.059 0.434 -29.953 1.00 84.81 169 LYS A O 1
ATOM 1353 N N . TYR A 1 170 ? 13.019 1.998 -31.220 1.00 84.06 170 TYR A N 1
ATOM 1354 C CA . TYR A 1 170 ? 14.098 2.972 -31.340 1.00 84.06 170 TYR A CA 1
ATOM 1355 C C . TYR A 1 170 ? 13.517 4.377 -31.154 1.00 84.06 170 TYR A C 1
ATOM 1357 O O . TYR A 1 170 ? 12.436 4.667 -31.662 1.00 84.06 170 TYR A O 1
ATOM 1365 N N . PHE A 1 171 ? 14.218 5.229 -30.413 1.00 84.12 171 PHE A N 1
ATOM 1366 C CA . PHE A 1 171 ? 13.869 6.635 -30.218 1.00 84.12 171 PHE A CA 1
ATOM 1367 C C . PHE A 1 171 ? 15.149 7.436 -29.973 1.00 84.12 171 PHE A C 1
ATOM 1369 O O . PHE A 1 171 ? 16.077 6.933 -29.333 1.00 84.12 171 PHE A O 1
ATOM 1376 N N . SER A 1 172 ? 15.211 8.658 -30.501 1.00 81.88 172 SER A N 1
ATOM 1377 C CA . SER A 1 172 ? 16.383 9.541 -30.369 1.00 81.88 172 SER A CA 1
ATOM 1378 C C . SER A 1 172 ? 16.420 10.269 -29.030 1.00 81.88 172 SER A C 1
ATOM 1380 O O . SER A 1 172 ? 17.491 10.656 -28.563 1.00 81.88 172 SER A O 1
ATOM 1382 N N . SER A 1 173 ? 15.257 10.453 -28.409 1.00 83.12 173 SER A N 1
ATOM 1383 C CA . SER A 1 173 ? 15.106 11.172 -27.151 1.00 83.12 173 SER A CA 1
ATOM 1384 C C . SER A 1 173 ? 14.029 10.540 -26.274 1.00 83.12 173 SER A C 1
ATOM 1386 O O . SER A 1 173 ? 13.150 9.813 -26.744 1.00 83.12 173 SER A O 1
ATOM 1388 N N . ARG A 1 174 ? 14.082 10.808 -24.967 1.00 81.00 174 ARG A N 1
ATOM 1389 C CA . ARG A 1 174 ? 13.099 10.263 -24.024 1.00 81.00 174 ARG A CA 1
ATOM 1390 C C . ARG A 1 174 ? 11.704 10.812 -24.307 1.00 81.00 174 ARG A C 1
ATOM 1392 O O . ARG A 1 174 ? 10.727 10.088 -24.143 1.00 81.00 174 ARG A O 1
ATOM 1399 N N . GLU A 1 175 ? 11.625 12.066 -24.733 1.00 84.06 175 GLU A N 1
ATOM 1400 C CA . GLU A 1 175 ? 10.402 12.799 -25.049 1.00 84.06 175 GLU A CA 1
ATOM 1401 C C . GLU A 1 175 ? 9.586 12.074 -26.124 1.00 84.06 175 GLU A C 1
ATOM 1403 O O . GLU A 1 175 ? 8.369 11.946 -25.997 1.00 84.06 175 GLU A O 1
ATOM 1408 N N . GLU A 1 176 ? 10.258 11.499 -27.125 1.00 85.06 176 GLU A N 1
ATOM 1409 C CA . GLU A 1 176 ? 9.622 10.703 -28.178 1.00 85.06 176 GLU A CA 1
ATOM 1410 C C . GLU A 1 176 ? 8.963 9.415 -27.674 1.00 85.06 176 GLU A C 1
ATOM 1412 O O . GLU A 1 176 ? 8.151 8.832 -28.400 1.00 85.06 176 GLU A O 1
ATOM 1417 N N . ASN A 1 177 ? 9.337 8.957 -26.478 1.00 88.38 177 ASN A N 1
ATOM 1418 C CA . ASN A 1 177 ? 8.896 7.704 -25.879 1.00 88.38 177 ASN A CA 1
ATOM 1419 C C . ASN A 1 177 ? 7.961 7.901 -24.671 1.00 88.38 177 ASN A C 1
ATOM 1421 O O . ASN A 1 177 ? 7.518 6.930 -24.057 1.00 88.38 177 ASN A O 1
ATOM 1425 N N . VAL A 1 178 ? 7.646 9.148 -24.303 1.00 89.75 178 VAL A N 1
ATOM 1426 C CA . VAL A 1 178 ? 6.684 9.438 -23.234 1.00 89.75 178 VAL A CA 1
ATOM 1427 C C . VAL A 1 178 ? 5.274 9.123 -23.722 1.00 89.75 178 VAL A C 1
ATOM 1429 O O . VAL A 1 178 ? 4.839 9.636 -24.751 1.00 89.75 178 VAL A O 1
ATOM 1432 N N . ILE A 1 179 ? 4.528 8.331 -22.951 1.00 92.19 179 ILE A N 1
ATOM 1433 C CA . ILE A 1 179 ? 3.123 8.000 -23.232 1.00 92.19 179 ILE A CA 1
ATOM 1434 C C . ILE A 1 179 ? 2.197 8.874 -22.385 1.00 92.19 179 ILE A C 1
ATOM 1436 O O . ILE A 1 179 ? 1.462 9.678 -22.948 1.00 92.19 179 ILE A O 1
ATOM 1440 N N . SER A 1 180 ? 2.303 8.763 -21.059 1.00 87.44 180 SER A N 1
ATOM 1441 C CA . SER A 1 180 ? 1.441 9.434 -20.076 1.00 87.44 180 SER A CA 1
ATOM 1442 C C . SER A 1 180 ? 1.398 10.960 -20.221 1.00 87.44 180 SER A C 1
ATOM 1444 O O . SER A 1 180 ? 2.433 11.591 -20.446 1.00 87.44 180 SER A O 1
ATOM 1446 N N . SER A 1 181 ? 0.210 11.531 -20.024 1.00 91.06 181 SER A N 1
ATOM 1447 C CA . SER A 1 181 ? -0.015 12.968 -19.837 1.00 91.06 181 SER A CA 1
ATOM 1448 C C . SER A 1 181 ? 0.449 13.464 -18.460 1.00 91.06 181 SER A C 1
ATOM 1450 O O . SER A 1 181 ? 0.782 12.688 -17.560 1.00 91.06 181 SER A O 1
ATOM 1452 N N . GLU A 1 182 ? 0.442 14.784 -18.263 1.00 91.38 182 GLU A N 1
ATOM 1453 C CA . GLU A 1 182 ? 0.772 15.412 -16.978 1.00 91.38 182 GLU A CA 1
ATOM 1454 C C . GLU A 1 182 ? -0.156 14.945 -15.842 1.00 91.38 182 GLU A C 1
ATOM 1456 O O . GLU A 1 182 ? 0.309 14.595 -14.752 1.00 91.38 182 GLU A O 1
ATOM 1461 N N . LYS A 1 183 ? -1.467 14.852 -16.105 1.00 92.38 183 LYS A N 1
ATOM 1462 C CA . LYS A 1 183 ? -2.458 14.405 -15.112 1.00 92.38 183 LYS A CA 1
ATOM 1463 C C . LYS A 1 183 ? -2.228 12.957 -14.692 1.00 92.38 183 LYS A C 1
ATOM 1465 O O . LYS A 1 183 ? -2.260 12.637 -13.501 1.00 92.38 183 LYS A O 1
ATOM 1470 N N . THR A 1 184 ? -1.961 12.062 -15.643 1.00 93.12 184 THR A N 1
ATOM 1471 C CA . THR A 1 184 ? -1.678 10.666 -15.292 1.00 93.12 184 THR A CA 1
ATOM 1472 C C . THR A 1 184 ? -0.295 10.497 -14.674 1.00 93.12 184 THR A C 1
ATOM 1474 O O . THR A 1 184 ? -0.114 9.610 -13.840 1.00 93.12 184 THR A O 1
ATOM 1477 N N . LEU A 1 185 ? 0.662 11.384 -14.960 1.00 92.62 185 LEU A N 1
ATOM 1478 C CA . LEU A 1 185 ? 1.936 11.429 -14.247 1.00 92.62 185 LEU A CA 1
ATOM 1479 C C . LEU A 1 185 ? 1.747 11.781 -12.761 1.00 92.62 185 LEU A C 1
ATOM 1481 O O . LEU A 1 185 ? 2.318 11.098 -11.908 1.00 92.62 185 LEU A O 1
ATOM 1485 N N . GLN A 1 186 ? 0.910 12.770 -12.428 1.00 95.12 186 GLN A N 1
ATOM 1486 C CA . GLN A 1 186 ? 0.545 13.061 -11.032 1.00 95.12 186 GLN A CA 1
ATOM 1487 C C . GLN A 1 186 ? -0.093 11.840 -10.355 1.00 95.12 186 GLN A C 1
ATOM 1489 O O . GLN A 1 186 ? 0.320 11.455 -9.260 1.00 95.12 186 GLN A O 1
ATOM 1494 N N . LEU A 1 187 ? -1.017 11.158 -11.041 1.00 95.44 187 LEU A N 1
ATOM 1495 C CA . LEU A 1 187 ? -1.654 9.937 -10.540 1.00 95.44 187 LEU A CA 1
ATOM 1496 C C . LEU A 1 187 ? -0.649 8.801 -10.277 1.00 95.44 187 LEU A C 1
ATOM 1498 O O . LEU A 1 187 ? -0.735 8.127 -9.253 1.00 95.44 187 LEU A O 1
ATOM 1502 N N . VAL A 1 188 ? 0.341 8.598 -11.153 1.00 95.62 188 VAL A N 1
ATOM 1503 C CA . VAL A 1 188 ? 1.418 7.617 -10.921 1.00 95.62 188 VAL A CA 1
ATOM 1504 C C . VAL A 1 188 ? 2.206 7.961 -9.667 1.00 95.62 188 VAL A C 1
ATOM 1506 O O . VAL A 1 188 ? 2.548 7.074 -8.889 1.00 95.62 188 VAL A O 1
ATOM 1509 N N . HIS A 1 189 ? 2.498 9.240 -9.453 1.00 97.25 189 HIS A N 1
ATOM 1510 C CA . HIS A 1 189 ? 3.219 9.679 -8.267 1.00 97.25 189 HIS A CA 1
ATOM 1511 C C . HIS A 1 189 ? 2.391 9.544 -6.987 1.00 97.25 189 HIS A C 1
ATOM 1513 O O . HIS A 1 189 ? 2.951 9.155 -5.965 1.00 97.25 189 HIS A O 1
ATOM 1519 N N . GLN A 1 190 ? 1.075 9.738 -7.071 1.00 96.38 190 GLN A N 1
ATOM 1520 C CA . GLN A 1 190 ? 0.146 9.384 -6.002 1.00 96.38 190 GLN A CA 1
ATOM 1521 C C . GLN A 1 190 ? 0.165 7.876 -5.724 1.00 96.38 190 GLN A C 1
ATOM 1523 O O . GLN A 1 190 ? 0.265 7.455 -4.581 1.00 96.38 190 GLN A O 1
ATOM 1528 N N . TRP A 1 191 ? 0.151 7.018 -6.744 1.00 96.88 191 TRP A N 1
ATOM 1529 C CA . TRP A 1 191 ? 0.269 5.575 -6.512 1.00 96.88 191 TRP A CA 1
ATOM 1530 C C . TRP A 1 191 ? 1.607 5.186 -5.884 1.00 96.88 191 TRP A C 1
ATOM 1532 O O . TRP A 1 191 ? 1.638 4.306 -5.032 1.00 96.88 191 TRP A O 1
ATOM 1542 N 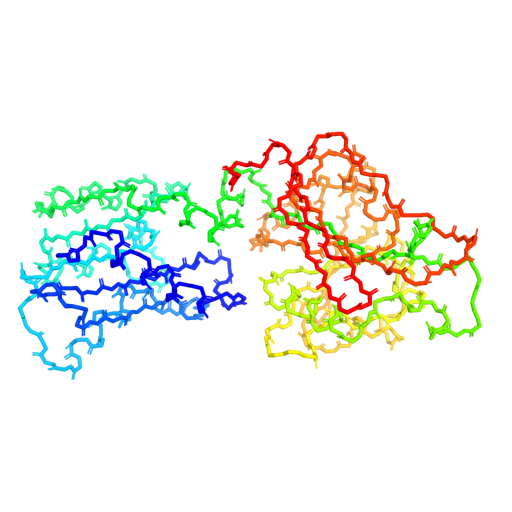N . ARG A 1 192 ? 2.706 5.851 -6.253 1.00 97.62 192 ARG A N 1
ATOM 1543 C CA . ARG A 1 192 ? 4.013 5.624 -5.623 1.00 97.62 192 ARG A CA 1
ATOM 1544 C C . ARG A 1 192 ? 4.037 6.016 -4.149 1.00 97.62 192 ARG A C 1
ATOM 1546 O O . ARG A 1 192 ? 4.669 5.300 -3.383 1.00 97.62 192 ARG A O 1
ATOM 1553 N N . SER A 1 193 ? 3.375 7.108 -3.756 1.00 96.25 193 SER A N 1
ATOM 1554 C CA . SER A 1 193 ? 3.341 7.542 -2.349 1.00 96.25 193 SER A CA 1
ATOM 1555 C C . SER A 1 193 ? 2.504 6.634 -1.451 1.00 96.25 193 SER A C 1
ATOM 1557 O O . SER A 1 193 ? 2.680 6.614 -0.234 1.00 96.25 193 SER A O 1
ATOM 1559 N N . GLU A 1 194 ? 1.596 5.868 -2.047 1.00 95.69 194 GLU A N 1
ATOM 1560 C CA . GLU A 1 194 ? 0.681 4.985 -1.333 1.00 95.69 194 GLU A CA 1
ATOM 1561 C C . GLU A 1 194 ? 1.260 3.593 -1.066 1.00 95.69 194 GLU A C 1
ATOM 1563 O O . GLU A 1 194 ? 0.829 2.916 -0.124 1.00 95.69 194 GLU A O 1
ATOM 1568 N N . GLU A 1 195 ? 2.222 3.154 -1.880 1.00 97.12 195 GLU A N 1
ATOM 1569 C CA . GLU A 1 195 ? 2.826 1.829 -1.779 1.00 97.12 195 GLU A CA 1
ATOM 1570 C C . GLU A 1 195 ? 4.154 1.848 -1.022 1.00 97.12 195 GLU A C 1
ATOM 1572 O O . GLU A 1 195 ? 4.952 2.775 -1.120 1.00 97.12 195 GLU A O 1
ATOM 1577 N N . GLN A 1 196 ? 4.417 0.779 -0.270 1.00 97.81 196 GLN A N 1
ATOM 1578 C CA . GLN A 1 196 ? 5.643 0.670 0.520 1.00 97.81 196 GLN A CA 1
ATOM 1579 C C . GLN A 1 196 ? 6.886 0.499 -0.363 1.00 97.81 196 GLN A C 1
ATOM 1581 O O . GLN A 1 196 ? 7.982 0.912 0.023 1.00 97.81 196 GLN A O 1
ATOM 1586 N N . SER A 1 197 ? 6.731 -0.133 -1.528 1.00 98.38 197 SER A N 1
ATOM 1587 C CA . SER A 1 197 ? 7.831 -0.386 -2.453 1.00 98.38 197 SER A CA 1
ATOM 1588 C C . SER A 1 197 ? 7.420 -0.263 -3.918 1.00 98.38 197 SER A C 1
ATOM 1590 O O . SER A 1 197 ? 6.259 -0.458 -4.282 1.00 98.38 197 SER A O 1
ATOM 1592 N N . ILE A 1 198 ? 8.402 0.046 -4.760 1.00 98.56 198 ILE A N 1
ATOM 1593 C CA . ILE A 1 198 ? 8.292 0.101 -6.217 1.00 98.56 198 ILE A CA 1
ATOM 1594 C C . ILE A 1 198 ? 9.363 -0.791 -6.836 1.00 98.56 198 ILE A C 1
ATOM 1596 O O . ILE A 1 198 ? 10.511 -0.762 -6.402 1.00 98.56 198 ILE A O 1
ATOM 1600 N N . MET A 1 199 ? 9.007 -1.567 -7.856 1.00 98.44 199 MET A N 1
ATOM 1601 C CA . MET A 1 199 ? 9.924 -2.466 -8.550 1.00 98.44 199 MET A CA 1
ATOM 1602 C C . MET A 1 199 ? 10.095 -2.089 -10.018 1.00 98.44 199 MET A C 1
ATOM 1604 O O . MET A 1 199 ? 9.099 -1.926 -10.716 1.00 98.44 199 MET A O 1
ATOM 1608 N N . ALA A 1 200 ? 11.342 -2.067 -10.497 1.00 97.62 200 ALA A N 1
ATOM 1609 C CA . ALA A 1 200 ? 11.678 -1.928 -11.913 1.00 97.62 200 ALA A CA 1
ATOM 1610 C C . ALA A 1 200 ? 12.814 -2.875 -12.335 1.00 97.62 200 ALA A C 1
ATOM 1612 O O . ALA A 1 200 ? 13.694 -3.231 -11.549 1.00 97.62 200 ALA A O 1
ATOM 1613 N N . GLY A 1 201 ? 12.805 -3.277 -13.608 1.00 96.06 201 GLY A N 1
ATOM 1614 C CA . GLY A 1 201 ? 13.835 -4.148 -14.172 1.00 96.06 201 GLY A CA 1
ATOM 1615 C C . GLY A 1 201 ? 15.035 -3.401 -14.753 1.00 96.06 201 GLY A C 1
ATOM 1616 O O . GLY A 1 201 ? 14.909 -2.251 -15.170 1.00 96.06 201 GLY A O 1
ATOM 1617 N N . TYR A 1 202 ? 16.175 -4.091 -14.867 1.00 95.25 202 TYR A N 1
ATOM 1618 C CA . TYR A 1 202 ? 17.426 -3.597 -15.462 1.00 95.25 202 TYR A CA 1
ATOM 1619 C C . TYR A 1 202 ? 17.217 -2.735 -16.717 1.00 95.25 202 TYR A C 1
ATOM 1621 O O . TYR A 1 202 ? 17.680 -1.600 -16.775 1.00 95.25 202 TYR A O 1
ATOM 1629 N N . ASN A 1 203 ? 16.462 -3.238 -17.701 1.00 92.31 203 ASN A N 1
ATOM 1630 C CA . ASN A 1 203 ? 16.248 -2.534 -18.970 1.00 92.31 203 ASN A CA 1
ATOM 1631 C C . ASN A 1 203 ? 15.535 -1.188 -18.798 1.00 92.31 203 ASN A C 1
ATOM 1633 O O . ASN A 1 203 ? 15.859 -0.244 -19.510 1.00 92.31 203 ASN A O 1
ATOM 1637 N N . THR A 1 204 ? 14.591 -1.085 -17.861 1.00 93.69 204 THR A N 1
ATOM 1638 C CA . THR A 1 204 ? 13.937 0.189 -17.527 1.00 93.69 204 THR A CA 1
ATOM 1639 C C . THR A 1 204 ? 14.945 1.161 -16.928 1.00 93.69 204 THR A C 1
ATOM 1641 O O . THR A 1 204 ? 14.955 2.334 -17.285 1.00 93.69 204 THR A O 1
ATOM 1644 N N . ILE A 1 205 ? 15.848 0.677 -16.071 1.00 95.38 205 ILE A N 1
ATOM 1645 C CA . ILE A 1 205 ? 16.879 1.531 -15.472 1.00 95.38 205 ILE A CA 1
ATOM 1646 C C . ILE A 1 205 ? 17.856 2.046 -16.528 1.00 95.38 205 ILE A C 1
ATOM 1648 O O . ILE A 1 205 ? 18.152 3.238 -16.554 1.00 95.38 205 ILE A O 1
ATOM 1652 N N . VAL A 1 206 ? 18.310 1.173 -17.428 1.00 92.88 206 VAL A N 1
ATOM 1653 C CA . VAL A 1 206 ? 19.242 1.541 -18.501 1.00 92.88 206 VAL A CA 1
ATOM 1654 C C . VAL A 1 206 ? 18.619 2.525 -19.489 1.00 92.88 206 VAL A C 1
ATOM 1656 O O . VAL A 1 206 ? 19.280 3.491 -19.862 1.00 92.88 206 VAL A O 1
ATOM 1659 N N . LYS A 1 207 ? 17.374 2.285 -19.916 1.00 89.00 207 LYS A N 1
ATOM 1660 C CA . LYS A 1 207 ? 16.720 3.086 -20.960 1.00 89.00 207 LYS A CA 1
ATOM 1661 C C . LYS A 1 207 ? 16.176 4.414 -20.444 1.00 89.00 207 LYS A C 1
ATOM 1663 O O . LYS A 1 207 ? 16.350 5.431 -21.104 1.00 89.00 207 LYS A O 1
ATOM 1668 N N . ASP A 1 208 ? 15.557 4.412 -19.264 1.00 89.81 208 ASP A N 1
ATOM 1669 C CA . ASP A 1 208 ? 14.785 5.567 -18.791 1.00 89.81 208 ASP A CA 1
ATOM 1670 C C . ASP A 1 208 ? 15.493 6.347 -17.676 1.00 89.81 208 ASP A C 1
ATOM 1672 O O . ASP A 1 208 ? 15.066 7.452 -17.334 1.00 89.81 208 ASP A O 1
ATOM 1676 N N . ASN A 1 209 ? 16.543 5.765 -17.078 1.00 93.31 209 ASN A N 1
ATOM 1677 C CA . ASN A 1 209 ? 17.264 6.283 -15.912 1.00 93.31 209 ASN A CA 1
ATOM 1678 C C . ASN A 1 209 ? 16.334 6.932 -14.853 1.00 93.31 209 ASN A C 1
ATOM 1680 O O . ASN A 1 209 ? 16.525 8.100 -14.474 1.00 93.31 209 ASN A O 1
ATOM 1684 N N . PRO A 1 210 ? 15.276 6.222 -14.407 1.00 94.19 210 PRO A N 1
ATOM 1685 C CA . PRO A 1 210 ? 14.242 6.808 -13.570 1.00 94.19 210 PRO A CA 1
ATOM 1686 C C . PRO A 1 210 ? 14.762 7.068 -12.152 1.00 94.19 210 PRO A C 1
ATOM 1688 O O . PRO A 1 210 ? 15.743 6.484 -11.712 1.00 94.19 210 PRO A O 1
ATOM 1691 N N . GLN A 1 211 ? 14.065 7.919 -11.401 1.00 95.75 211 GLN A N 1
ATOM 1692 C CA . GLN A 1 211 ? 14.313 8.089 -9.960 1.00 95.75 211 GLN A CA 1
ATOM 1693 C C . GLN A 1 211 ? 13.479 7.131 -9.095 1.00 95.75 211 GLN A C 1
ATOM 1695 O O . GLN A 1 211 ? 13.857 6.844 -7.963 1.00 95.75 211 GLN A O 1
ATOM 1700 N N . LEU A 1 212 ? 12.332 6.666 -9.616 1.00 96.44 212 LEU A N 1
ATOM 1701 C CA . LEU A 1 212 ? 11.348 5.830 -8.905 1.00 96.44 212 LEU A CA 1
ATOM 1702 C C . LEU A 1 212 ? 10.889 6.409 -7.548 1.00 96.44 212 LEU A C 1
ATOM 1704 O O . LEU A 1 212 ? 10.571 5.676 -6.621 1.00 96.44 212 LEU A O 1
ATOM 1708 N N . ASN A 1 213 ? 10.840 7.737 -7.441 1.00 96.56 213 ASN A N 1
ATOM 1709 C CA . ASN A 1 213 ? 10.411 8.484 -6.258 1.00 96.56 213 ASN A CA 1
ATOM 1710 C C . ASN A 1 213 ? 9.038 9.159 -6.464 1.00 96.56 213 ASN A C 1
ATOM 1712 O O . ASN A 1 213 ? 8.423 9.069 -7.539 1.00 96.56 213 ASN A O 1
ATOM 1716 N N . VAL A 1 214 ? 8.585 9.862 -5.428 1.00 96.62 214 VAL A N 1
ATOM 1717 C CA . VAL A 1 214 ? 7.434 10.768 -5.401 1.00 96.62 214 VAL A CA 1
ATOM 1718 C C . VAL A 1 214 ? 7.955 12.206 -5.549 1.00 96.62 214 VAL A C 1
ATOM 1720 O O . VAL A 1 214 ? 8.892 12.587 -4.857 1.00 96.62 214 VAL A O 1
ATOM 1723 N N . ARG A 1 215 ? 7.416 12.986 -6.499 1.00 95.38 215 ARG A N 1
ATOM 1724 C CA . ARG A 1 215 ? 7.896 14.359 -6.781 1.00 95.38 215 ARG A CA 1
ATOM 1725 C C . ARG A 1 215 ? 6.866 15.311 -7.397 1.00 95.38 215 ARG A C 1
ATOM 1727 O O . ARG A 1 215 ? 7.136 16.498 -7.473 1.00 95.38 215 ARG A O 1
ATOM 1734 N N . TYR A 1 216 ? 5.715 14.803 -7.845 1.00 95.19 216 TYR A N 1
ATOM 1735 C CA . TYR A 1 216 ? 4.618 15.630 -8.378 1.00 95.19 216 TYR A CA 1
ATOM 1736 C C . TYR A 1 216 ? 3.403 15.697 -7.445 1.00 95.19 216 TYR A C 1
ATOM 1738 O O . TYR A 1 216 ? 2.398 16.298 -7.798 1.00 95.19 216 TYR A O 1
ATOM 1746 N N . VAL A 1 217 ? 3.487 15.059 -6.277 1.00 95.50 217 VAL A N 1
ATOM 1747 C CA . VAL A 1 217 ? 2.494 15.113 -5.197 1.00 95.50 217 VAL A CA 1
ATOM 1748 C C . VAL A 1 217 ? 3.230 15.028 -3.863 1.00 95.50 217 VAL A C 1
ATOM 1750 O O . VAL A 1 217 ? 4.401 14.636 -3.829 1.00 95.50 217 VAL A O 1
ATOM 1753 N N . GLU A 1 218 ? 2.549 15.347 -2.769 1.00 93.88 218 GLU A N 1
ATOM 1754 C CA . GLU A 1 218 ? 3.061 15.081 -1.427 1.00 93.88 218 GLU A CA 1
ATOM 1755 C C . GLU A 1 218 ? 3.012 13.583 -1.107 1.00 93.88 218 GLU A C 1
ATOM 1757 O O . GLU A 1 218 ? 2.089 12.863 -1.498 1.00 93.88 218 GLU A O 1
ATOM 1762 N N . GLY A 1 219 ? 4.021 13.093 -0.390 1.00 93.12 219 GLY A N 1
ATOM 1763 C CA . GLY A 1 219 ? 4.056 11.700 0.025 1.00 93.12 219 GLY A CA 1
ATOM 1764 C C . GLY A 1 219 ? 5.451 11.168 0.300 1.00 93.12 219 GLY A C 1
ATOM 1765 O O . GLY A 1 219 ? 6.462 11.801 -0.004 1.00 93.12 219 GLY A O 1
ATOM 1766 N N . LYS A 1 220 ? 5.505 9.970 0.882 1.00 92.94 220 LYS A N 1
ATOM 1767 C CA . LYS A 1 220 ? 6.759 9.281 1.187 1.00 92.94 220 LYS A CA 1
ATOM 1768 C C . LYS A 1 220 ? 7.293 8.559 -0.049 1.00 92.94 220 LYS A C 1
ATOM 1770 O O . LYS A 1 220 ? 6.535 7.931 -0.781 1.00 92.94 220 LYS A O 1
ATOM 1775 N N . ASN A 1 221 ? 8.609 8.595 -0.247 1.00 96.12 221 ASN A N 1
ATOM 1776 C CA . ASN A 1 221 ? 9.245 7.792 -1.285 1.00 96.12 221 ASN A CA 1
ATOM 1777 C C . ASN A 1 221 ? 9.173 6.289 -0.945 1.00 96.12 221 ASN A C 1
ATOM 1779 O O . ASN A 1 221 ? 9.474 5.911 0.194 1.00 96.12 221 ASN A O 1
ATOM 1783 N N . PRO A 1 222 ? 8.813 5.427 -1.913 1.00 97.25 222 PRO A N 1
ATOM 1784 C CA . PRO A 1 222 ? 8.799 3.983 -1.714 1.00 97.25 222 PRO A CA 1
ATOM 1785 C C . PRO A 1 222 ? 10.220 3.410 -1.626 1.00 97.25 222 PRO A C 1
ATOM 1787 O O . PRO A 1 222 ? 11.180 3.979 -2.153 1.00 97.25 222 PRO A O 1
ATOM 1790 N N . ILE A 1 223 ? 10.345 2.226 -1.022 1.00 98.31 223 ILE A N 1
ATOM 1791 C CA . ILE A 1 223 ? 11.548 1.391 -1.147 1.00 98.31 223 ILE A CA 1
ATOM 1792 C C . ILE A 1 223 ? 11.732 1.042 -2.626 1.00 98.31 223 ILE A C 1
ATOM 1794 O O . ILE A 1 223 ? 10.802 0.549 -3.269 1.00 98.31 223 ILE A O 1
ATOM 1798 N N . LYS A 1 224 ? 12.927 1.270 -3.171 1.00 98.50 224 LYS A N 1
ATOM 1799 C CA . LYS A 1 224 ? 13.224 0.986 -4.580 1.00 98.50 224 LYS A CA 1
ATOM 1800 C C . LYS A 1 224 ? 13.709 -0.455 -4.699 1.00 98.50 224 LYS A C 1
ATOM 1802 O O . LYS A 1 224 ? 14.678 -0.830 -4.051 1.00 98.50 224 LYS A O 1
ATOM 1807 N N . ILE A 1 225 ? 13.062 -1.264 -5.525 1.00 98.62 225 ILE A N 1
ATOM 1808 C CA . ILE A 1 225 ? 13.443 -2.652 -5.787 1.00 98.62 225 ILE A CA 1
ATOM 1809 C C . ILE A 1 225 ? 13.886 -2.771 -7.243 1.00 98.62 225 ILE A C 1
ATOM 1811 O O . ILE A 1 225 ? 13.116 -2.528 -8.170 1.00 98.62 225 ILE A O 1
ATOM 1815 N N . ILE A 1 226 ? 15.133 -3.164 -7.457 1.00 98.00 226 ILE A N 1
ATOM 1816 C CA . ILE A 1 226 ? 15.752 -3.269 -8.773 1.00 98.00 226 ILE A CA 1
ATOM 1817 C C . ILE A 1 226 ? 16.100 -4.726 -9.052 1.00 98.00 226 ILE A C 1
ATOM 1819 O O . ILE A 1 226 ? 16.652 -5.418 -8.200 1.00 98.00 226 ILE A O 1
ATOM 1823 N N . THR A 1 227 ? 15.809 -5.202 -10.261 1.00 96.50 227 THR A N 1
ATOM 1824 C CA . THR A 1 227 ? 16.296 -6.511 -10.717 1.00 96.50 227 THR A CA 1
ATOM 1825 C C . THR A 1 227 ? 17.490 -6.307 -11.639 1.00 96.50 227 THR A C 1
ATOM 1827 O O . THR A 1 227 ? 17.322 -5.821 -12.761 1.00 96.50 227 THR A O 1
ATOM 1830 N N . ASP A 1 228 ? 18.675 -6.708 -11.197 1.00 97.00 228 ASP A N 1
ATOM 1831 C CA . ASP A 1 228 ? 19.921 -6.620 -11.958 1.00 97.00 228 ASP A CA 1
ATOM 1832 C C . ASP A 1 228 ? 20.680 -7.944 -11.832 1.00 97.00 228 ASP A C 1
ATOM 1834 O O . ASP A 1 228 ? 21.551 -8.119 -10.979 1.00 97.00 228 ASP A O 1
ATOM 1838 N N . LYS A 1 229 ? 20.288 -8.912 -12.673 1.00 96.81 229 LYS A N 1
ATOM 1839 C CA . LYS A 1 229 ? 20.710 -10.318 -12.577 1.00 96.81 229 LYS A CA 1
ATOM 1840 C C . LYS A 1 229 ? 22.223 -10.471 -12.418 1.00 96.81 229 LYS A C 1
ATOM 1842 O O . LYS A 1 229 ? 22.654 -11.270 -11.592 1.00 96.81 229 LYS A O 1
ATOM 1847 N N . TYR A 1 230 ? 23.003 -9.689 -13.160 1.00 97.81 230 TYR A N 1
ATOM 1848 C CA . TYR A 1 230 ? 24.462 -9.791 -13.222 1.00 97.81 230 TYR A CA 1
ATOM 1849 C C . TYR A 1 230 ? 25.189 -8.584 -12.615 1.00 97.81 230 TYR A C 1
ATOM 1851 O O . TYR A 1 230 ? 26.385 -8.440 -12.845 1.00 97.81 230 TYR A O 1
ATOM 1859 N N . LEU A 1 231 ? 24.496 -7.723 -11.858 1.00 97.69 231 LEU A N 1
ATOM 1860 C CA . LEU A 1 231 ? 25.073 -6.508 -11.262 1.00 97.69 231 LEU A CA 1
ATOM 1861 C C . LEU A 1 231 ? 25.781 -5.606 -12.284 1.00 97.69 231 LEU A C 1
ATOM 1863 O O . LEU A 1 231 ? 26.900 -5.146 -12.070 1.00 97.69 231 LEU A O 1
ATOM 1867 N N . SER A 1 232 ? 25.141 -5.397 -13.434 1.00 97.56 232 SER A N 1
ATOM 1868 C CA . SER A 1 232 ? 25.695 -4.613 -14.541 1.00 97.56 232 SER A CA 1
ATOM 1869 C C . SER A 1 232 ? 25.395 -3.112 -14.437 1.00 97.56 232 SER A C 1
ATOM 1871 O O . SER A 1 232 ? 25.892 -2.328 -15.248 1.00 97.56 232 SER A O 1
ATOM 1873 N N . LEU A 1 233 ? 24.559 -2.681 -13.488 1.00 97.25 233 LEU A N 1
ATOM 1874 C CA . LEU A 1 233 ? 24.286 -1.267 -13.249 1.00 97.25 233 LEU A CA 1
ATOM 1875 C C . LEU A 1 233 ? 25.428 -0.610 -12.464 1.00 97.25 233 LEU A C 1
ATOM 1877 O O . LEU A 1 233 ? 25.814 -1.061 -11.391 1.00 97.25 233 LEU A O 1
ATOM 1881 N N . ASN A 1 234 ? 25.918 0.522 -12.971 1.00 95.12 234 ASN A N 1
ATOM 1882 C CA . ASN A 1 234 ? 26.832 1.386 -12.232 1.00 95.12 234 ASN A CA 1
ATOM 1883 C C . ASN A 1 234 ? 26.033 2.279 -11.267 1.00 95.12 234 ASN A C 1
ATOM 1885 O O . ASN A 1 234 ? 25.255 3.129 -11.712 1.00 95.12 234 ASN A O 1
ATOM 1889 N N . VAL A 1 235 ? 26.248 2.097 -9.963 1.00 94.69 235 VAL A N 1
ATOM 1890 C CA . VAL A 1 235 ? 25.540 2.829 -8.901 1.00 94.69 235 VAL A CA 1
ATOM 1891 C C . VAL A 1 235 ? 25.743 4.346 -8.951 1.00 94.69 235 VAL A C 1
ATOM 1893 O O . VAL A 1 235 ? 24.813 5.081 -8.643 1.00 94.69 235 VAL A O 1
ATOM 1896 N N . GLU A 1 236 ? 26.886 4.827 -9.445 1.00 93.75 236 GLU A N 1
ATOM 1897 C CA . GLU A 1 236 ? 27.169 6.266 -9.581 1.00 93.75 236 GLU A CA 1
ATOM 1898 C C . GLU A 1 236 ? 26.413 6.898 -10.762 1.00 93.75 236 GLU A C 1
ATOM 1900 O O . GLU A 1 236 ? 26.091 8.089 -10.773 1.00 93.75 236 GLU A O 1
ATOM 1905 N N . LYS A 1 237 ? 26.105 6.095 -11.790 1.00 96.38 237 LYS A N 1
ATOM 1906 C CA . LYS A 1 237 ? 25.496 6.575 -13.039 1.00 96.38 237 LYS A CA 1
ATOM 1907 C C . LYS A 1 237 ? 23.985 6.770 -12.916 1.00 96.38 237 LYS A C 1
ATOM 1909 O O . LYS A 1 237 ? 23.443 7.739 -13.456 1.00 96.38 237 LYS A O 1
ATOM 1914 N N . TYR A 1 238 ? 23.287 5.829 -12.281 1.00 97.62 238 TYR A N 1
ATOM 1915 C CA . TYR A 1 238 ? 21.828 5.747 -12.381 1.00 97.62 238 TYR A CA 1
ATOM 1916 C C . TYR A 1 238 ? 21.100 6.439 -11.224 1.00 97.62 238 TYR A C 1
ATOM 1918 O O . TYR A 1 238 ? 21.418 6.267 -10.052 1.00 97.62 238 TYR A O 1
ATOM 1926 N N . ASN A 1 239 ? 20.053 7.191 -11.560 1.00 97.00 239 ASN A N 1
ATOM 1927 C CA . ASN A 1 239 ? 19.287 8.021 -10.633 1.00 97.00 239 ASN A CA 1
ATOM 1928 C C . ASN A 1 239 ? 18.529 7.220 -9.567 1.00 97.00 239 ASN A C 1
ATOM 1930 O O . ASN A 1 239 ? 18.233 7.767 -8.509 1.00 97.00 239 ASN A O 1
ATOM 1934 N N . VAL A 1 240 ? 18.231 5.940 -9.812 1.00 96.62 240 VAL A N 1
ATOM 1935 C CA . VAL A 1 240 ? 17.585 5.069 -8.816 1.00 96.62 240 VAL A CA 1
ATOM 1936 C C . VAL A 1 240 ? 18.432 4.867 -7.559 1.00 96.62 240 VAL A C 1
ATOM 1938 O O . VAL A 1 240 ? 17.862 4.688 -6.486 1.00 96.62 240 VAL A O 1
ATOM 1941 N N . PHE A 1 241 ? 19.762 4.938 -7.671 1.00 97.25 241 PHE A N 1
ATOM 1942 C CA . PHE A 1 241 ? 20.685 4.782 -6.542 1.00 97.25 241 PHE A CA 1
ATOM 1943 C C . PHE A 1 241 ? 20.968 6.096 -5.812 1.00 97.25 241 PHE A C 1
ATOM 1945 O O . PHE A 1 241 ? 21.565 6.088 -4.742 1.00 97.25 241 PHE A O 1
ATOM 1952 N N . LYS A 1 242 ? 20.514 7.230 -6.358 1.00 94.19 242 LYS A N 1
ATOM 1953 C CA . LYS A 1 242 ? 20.656 8.536 -5.716 1.00 94.19 242 LYS A CA 1
ATOM 1954 C C . LYS A 1 242 ? 19.570 8.719 -4.653 1.00 94.19 242 LYS A C 1
ATOM 1956 O O . LYS A 1 242 ? 18.410 8.356 -4.874 1.00 94.19 242 LYS A O 1
ATOM 1961 N N . GLY A 1 243 ? 19.944 9.338 -3.536 1.00 89.75 243 GLY A N 1
ATOM 1962 C CA . GLY A 1 243 ? 19.058 9.611 -2.402 1.00 89.75 243 GLY A CA 1
ATOM 1963 C C . GLY A 1 243 ? 19.318 8.699 -1.205 1.00 89.75 243 GLY A C 1
ATOM 1964 O O . GLY A 1 243 ? 20.212 7.859 -1.231 1.00 89.75 243 GLY A O 1
ATOM 1965 N N . ILE A 1 244 ? 18.531 8.894 -0.147 1.00 92.25 244 ILE A N 1
ATOM 1966 C CA . ILE A 1 244 ? 18.684 8.188 1.137 1.00 92.25 244 ILE A CA 1
ATOM 1967 C C . ILE A 1 244 ? 17.758 6.974 1.269 1.00 92.25 244 ILE A C 1
ATOM 1969 O O . ILE A 1 244 ? 17.819 6.248 2.260 1.00 92.25 244 ILE A O 1
ATOM 1973 N N . GLU A 1 245 ? 16.850 6.761 0.312 1.00 94.00 245 GLU A N 1
ATOM 1974 C CA . GLU A 1 245 ? 15.882 5.672 0.399 1.00 94.00 245 GLU A CA 1
ATOM 1975 C C . GLU A 1 245 ? 16.557 4.313 0.257 1.00 94.00 245 GLU A C 1
ATOM 1977 O O . GLU A 1 245 ? 17.481 4.149 -0.538 1.00 94.00 245 GLU A O 1
ATOM 1982 N N . LYS A 1 246 ? 16.036 3.309 0.967 1.00 97.69 246 LYS A N 1
ATOM 1983 C CA . LYS A 1 246 ? 16.484 1.925 0.814 1.00 97.69 246 LYS A CA 1
ATOM 1984 C C . LYS A 1 246 ? 16.302 1.459 -0.636 1.00 97.69 246 LYS A C 1
ATOM 1986 O O . LYS A 1 246 ? 15.202 1.557 -1.192 1.00 97.69 246 LYS A O 1
ATOM 1991 N N . VAL A 1 247 ? 17.365 0.899 -1.206 1.00 98.62 247 VAL A N 1
ATOM 1992 C CA . VAL A 1 247 ? 17.378 0.245 -2.516 1.00 98.62 247 VAL A CA 1
ATOM 1993 C C . VAL A 1 247 ? 17.675 -1.235 -2.321 1.00 98.62 247 VAL A C 1
ATOM 1995 O O . VAL A 1 247 ? 18.645 -1.589 -1.668 1.00 98.62 247 VAL A O 1
ATOM 1998 N N . ILE A 1 248 ? 16.853 -2.110 -2.888 1.00 98.81 248 ILE A N 1
ATOM 1999 C CA . ILE A 1 248 ? 17.027 -3.563 -2.842 1.00 98.81 248 ILE A CA 1
ATOM 2000 C C . ILE A 1 248 ? 17.339 -4.036 -4.257 1.00 98.81 248 ILE A C 1
ATOM 2002 O O . ILE A 1 248 ? 16.544 -3.811 -5.165 1.00 98.81 248 ILE A O 1
ATOM 2006 N N . VAL A 1 249 ? 18.483 -4.684 -4.460 1.00 98.69 249 VAL A N 1
ATOM 2007 C CA . VAL A 1 249 ? 18.950 -5.153 -5.767 1.00 98.69 249 VAL A CA 1
ATOM 2008 C C . VAL A 1 249 ? 18.965 -6.677 -5.796 1.00 98.69 249 VAL A C 1
ATOM 2010 O O . VAL A 1 249 ? 19.885 -7.324 -5.288 1.00 98.69 249 VAL A O 1
ATOM 2013 N N . PHE A 1 250 ? 17.959 -7.262 -6.440 1.00 98.62 250 PHE A N 1
ATOM 2014 C CA . PHE A 1 250 ? 17.924 -8.697 -6.698 1.00 98.62 250 PHE A CA 1
ATOM 2015 C C . PHE A 1 250 ? 18.916 -9.067 -7.803 1.00 98.62 250 PHE A C 1
ATOM 2017 O O . PHE A 1 250 ? 18.844 -8.536 -8.915 1.00 98.62 250 PHE A O 1
ATOM 2024 N N . ASN A 1 251 ? 19.828 -9.989 -7.495 1.00 98.50 251 ASN A N 1
ATOM 2025 C CA . ASN A 1 251 ? 20.926 -10.413 -8.365 1.00 98.50 251 ASN A CA 1
ATOM 2026 C C . ASN A 1 251 ? 21.261 -11.904 -8.165 1.00 98.50 251 ASN A C 1
ATOM 2028 O O . ASN A 1 251 ? 20.727 -12.531 -7.260 1.00 98.50 251 ASN A O 1
ATOM 2032 N N . GLN A 1 252 ? 22.101 -12.502 -9.014 1.00 98.19 252 GLN A N 1
ATOM 2033 C CA . GLN A 1 252 ? 22.463 -13.927 -8.895 1.00 98.19 252 GLN A CA 1
ATOM 2034 C C . GLN A 1 252 ? 23.826 -14.167 -8.220 1.00 98.19 252 GLN A C 1
ATOM 2036 O O . GLN A 1 252 ? 24.246 -15.311 -8.046 1.00 98.19 252 GLN A O 1
ATOM 2041 N N . LEU A 1 253 ? 24.560 -13.104 -7.890 1.00 98.25 253 LEU A N 1
ATOM 2042 C CA . LEU A 1 253 ? 25.987 -13.172 -7.582 1.00 98.25 253 LEU A CA 1
ATOM 2043 C C . LEU A 1 253 ? 26.251 -13.153 -6.075 1.00 98.25 253 LEU A C 1
ATOM 2045 O O . LEU A 1 253 ? 26.912 -14.063 -5.570 1.00 98.25 253 LEU A O 1
ATOM 2049 N N . LYS A 1 254 ? 25.713 -12.165 -5.349 1.00 98.19 254 LYS A N 1
ATOM 2050 C CA . LYS A 1 254 ? 26.095 -11.892 -3.955 1.00 98.19 254 LYS A CA 1
ATOM 2051 C C . LYS A 1 254 ? 24.964 -11.356 -3.076 1.00 98.19 254 LYS A C 1
ATOM 2053 O O . LYS A 1 254 ? 24.004 -10.759 -3.564 1.00 98.19 254 LYS A O 1
ATOM 2058 N N . ASN A 1 255 ? 25.149 -11.558 -1.771 1.00 98.56 255 ASN A N 1
ATOM 2059 C CA . ASN A 1 255 ? 24.449 -10.848 -0.706 1.00 98.56 255 ASN A CA 1
ATOM 2060 C C . ASN A 1 255 ? 25.408 -9.820 -0.103 1.00 98.56 255 ASN A C 1
ATOM 2062 O O . ASN A 1 255 ? 26.520 -10.188 0.269 1.00 98.56 255 ASN A O 1
ATOM 2066 N N . GLU A 1 256 ? 25.002 -8.559 -0.020 1.00 98.31 256 GLU A N 1
ATOM 2067 C CA . GLU A 1 256 ? 25.820 -7.479 0.542 1.00 98.31 256 GLU A CA 1
ATOM 2068 C C . GLU A 1 256 ? 24.924 -6.298 0.918 1.00 98.31 256 GLU A C 1
ATOM 2070 O O . GLU A 1 256 ? 23.956 -6.019 0.219 1.00 98.31 256 GLU A O 1
ATOM 2075 N N . VAL A 1 257 ? 25.258 -5.569 1.980 1.00 98.06 257 VAL A N 1
ATOM 2076 C CA . VAL A 1 257 ? 24.649 -4.267 2.276 1.00 98.06 257 VAL A CA 1
ATOM 2077 C C . VAL A 1 257 ? 25.747 -3.219 2.219 1.00 98.06 257 VAL A C 1
ATOM 2079 O O . VAL A 1 257 ? 26.745 -3.335 2.927 1.00 98.06 257 VAL A O 1
ATOM 2082 N N . LYS A 1 258 ? 25.555 -2.202 1.382 1.00 96.31 258 LYS A N 1
ATOM 2083 C CA . LYS A 1 258 ? 26.434 -1.042 1.279 1.00 96.31 258 LYS A CA 1
ATOM 2084 C C . LYS A 1 258 ? 25.580 0.218 1.317 1.00 96.31 258 LYS A C 1
ATOM 2086 O O . LYS A 1 258 ? 24.759 0.431 0.427 1.00 96.31 258 LYS A O 1
ATOM 2091 N N . ASP A 1 259 ? 25.782 1.036 2.344 1.00 95.25 259 ASP A N 1
ATOM 2092 C CA . ASP A 1 259 ? 24.998 2.248 2.593 1.00 95.25 259 ASP A CA 1
ATOM 2093 C C . ASP A 1 259 ? 23.485 1.942 2.618 1.00 95.25 259 ASP A C 1
ATOM 2095 O O . ASP A 1 259 ? 23.024 1.096 3.386 1.00 95.25 259 ASP A O 1
ATOM 2099 N N . ASN A 1 260 ? 22.699 2.601 1.769 1.00 96.50 260 ASN A N 1
ATOM 2100 C CA . ASN A 1 260 ? 21.267 2.362 1.593 1.00 96.50 260 ASN A CA 1
ATOM 2101 C C . ASN A 1 260 ? 20.939 1.262 0.563 1.00 96.50 260 ASN A C 1
ATOM 2103 O O . ASN A 1 260 ? 19.757 1.019 0.306 1.00 96.50 260 ASN A O 1
ATOM 2107 N N . VAL A 1 261 ? 21.940 0.606 -0.035 1.00 98.31 261 VAL A N 1
ATOM 2108 C CA . VAL A 1 261 ? 21.768 -0.417 -1.076 1.00 98.31 261 VAL A CA 1
ATOM 2109 C C . VAL A 1 261 ? 21.995 -1.818 -0.506 1.00 98.31 261 VAL A C 1
ATOM 2111 O O . VAL A 1 261 ? 23.081 -2.165 -0.049 1.00 98.31 261 VAL A O 1
ATOM 2114 N N . GLU A 1 262 ? 20.971 -2.659 -0.583 1.00 98.56 262 GLU A N 1
ATOM 2115 C CA . GLU A 1 262 ? 21.004 -4.067 -0.199 1.00 98.56 262 GLU A CA 1
ATOM 2116 C C . GLU A 1 262 ? 20.970 -4.953 -1.448 1.00 98.56 262 GLU A C 1
ATOM 2118 O O . GLU A 1 262 ? 19.968 -5.032 -2.156 1.00 98.56 262 GLU A O 1
ATOM 2123 N N . TYR A 1 263 ? 22.069 -5.644 -1.719 1.00 98.75 263 TYR A N 1
ATOM 2124 C CA . TYR A 1 263 ? 22.177 -6.669 -2.747 1.00 98.75 263 TYR A CA 1
ATOM 2125 C C . TYR A 1 263 ? 21.687 -8.001 -2.190 1.00 98.75 263 TYR A C 1
ATOM 2127 O O . TYR A 1 263 ? 22.208 -8.492 -1.190 1.00 98.75 263 TYR A O 1
ATOM 2135 N N . VAL A 1 264 ? 20.715 -8.604 -2.869 1.00 98.75 264 VAL A N 1
ATOM 2136 C CA . VAL A 1 264 ? 20.089 -9.864 -2.463 1.00 98.75 264 VAL A CA 1
ATOM 2137 C C . VAL A 1 264 ? 20.282 -10.900 -3.559 1.00 98.75 264 VAL A C 1
ATOM 2139 O O . VAL A 1 264 ? 19.765 -10.752 -4.672 1.00 98.75 264 VAL A O 1
ATOM 2142 N N . LYS A 1 265 ? 21.015 -11.964 -3.237 1.00 98.62 265 LYS A N 1
ATOM 2143 C CA . LYS A 1 265 ? 21.209 -13.107 -4.122 1.00 98.62 265 LYS A CA 1
ATOM 2144 C C . LYS A 1 265 ? 19.939 -13.951 -4.162 1.00 98.62 265 LYS A C 1
ATOM 2146 O O . LYS A 1 265 ? 19.511 -14.450 -3.125 1.00 98.62 265 LYS A O 1
ATOM 2151 N N . ILE A 1 266 ? 19.389 -14.163 -5.354 1.00 98.19 266 ILE A N 1
ATOM 2152 C CA . ILE A 1 266 ? 18.232 -15.034 -5.592 1.00 98.19 266 ILE A CA 1
ATOM 2153 C C . ILE A 1 266 ? 18.470 -15.972 -6.774 1.00 98.19 266 ILE A C 1
ATOM 2155 O O . ILE A 1 266 ? 19.286 -15.694 -7.658 1.00 98.19 266 ILE A O 1
ATOM 2159 N N . ASN A 1 267 ? 17.711 -17.068 -6.815 1.00 96.75 267 ASN A N 1
ATOM 2160 C CA . ASN A 1 267 ? 17.601 -17.887 -8.013 1.00 96.75 267 ASN A CA 1
ATOM 2161 C C . ASN A 1 267 ? 16.640 -17.224 -9.017 1.00 96.75 267 ASN A C 1
ATOM 2163 O O . ASN A 1 267 ? 15.444 -17.106 -8.758 1.00 96.75 267 ASN A O 1
ATOM 2167 N N . PHE A 1 268 ? 17.153 -16.806 -10.177 1.00 95.00 268 PHE A N 1
ATOM 2168 C CA . PHE A 1 268 ? 16.337 -16.173 -11.219 1.00 95.00 268 PHE A CA 1
ATOM 2169 C C . PHE A 1 268 ? 15.404 -17.144 -11.952 1.00 95.00 268 PHE A C 1
ATOM 2171 O O . PHE A 1 268 ? 14.457 -16.678 -12.584 1.00 95.00 268 PHE A O 1
ATOM 2178 N N . ASP A 1 269 ? 15.622 -18.455 -11.846 1.00 94.00 269 ASP A N 1
ATOM 2179 C CA . ASP A 1 269 ? 14.702 -19.450 -12.409 1.00 94.00 269 ASP A CA 1
ATOM 2180 C C . ASP A 1 269 ? 13.396 -19.519 -11.596 1.00 94.00 269 ASP A C 1
ATOM 2182 O O . ASP A 1 269 ? 12.326 -19.761 -12.147 1.00 94.00 269 ASP A O 1
ATOM 2186 N N . GLU A 1 270 ? 13.456 -19.180 -10.302 1.00 95.12 270 GLU A N 1
ATOM 2187 C CA . GLU A 1 270 ? 12.301 -19.021 -9.407 1.00 95.12 270 GLU A CA 1
ATOM 2188 C C . GLU A 1 270 ? 12.026 -17.546 -9.056 1.00 95.12 270 GLU A C 1
ATOM 2190 O O . GLU A 1 270 ? 11.532 -17.234 -7.970 1.00 95.12 270 GLU A O 1
ATOM 2195 N N . PHE A 1 271 ? 12.343 -16.622 -9.971 1.00 94.94 271 PHE A N 1
ATOM 2196 C CA . PHE A 1 271 ? 12.391 -15.177 -9.710 1.00 94.94 271 PHE A CA 1
ATOM 2197 C C . PHE A 1 271 ? 11.212 -14.642 -8.877 1.00 94.94 271 PHE A C 1
ATOM 2199 O O . PHE A 1 271 ? 11.424 -14.026 -7.833 1.00 94.94 271 PHE A O 1
ATOM 2206 N N . VAL A 1 272 ? 9.968 -14.893 -9.305 1.00 96.25 272 VAL A N 1
ATOM 2207 C CA . VAL A 1 272 ? 8.773 -14.382 -8.608 1.00 96.25 272 VAL A CA 1
ATOM 2208 C C . VAL A 1 272 ? 8.679 -14.950 -7.191 1.00 96.25 272 VAL A C 1
ATOM 2210 O O . VAL A 1 272 ? 8.449 -14.203 -6.246 1.00 96.25 272 VAL A O 1
ATOM 2213 N N . ASN A 1 273 ? 8.893 -16.253 -7.017 1.00 97.31 273 ASN A N 1
ATOM 2214 C CA . ASN A 1 273 ? 8.800 -16.917 -5.717 1.00 97.31 273 ASN A CA 1
ATOM 2215 C C . ASN A 1 273 ? 9.845 -16.373 -4.728 1.00 97.31 273 ASN A C 1
ATOM 2217 O O . ASN A 1 273 ? 9.515 -16.023 -3.595 1.00 97.31 273 ASN A O 1
ATOM 2221 N N . GLU A 1 274 ? 11.094 -16.242 -5.175 1.00 97.94 274 GLU A N 1
ATOM 2222 C CA . GLU A 1 274 ? 12.201 -15.741 -4.356 1.00 97.94 274 GLU A CA 1
ATOM 2223 C C . GLU A 1 274 ? 11.999 -14.279 -3.942 1.00 97.94 274 GLU A C 1
ATOM 2225 O O . GLU A 1 274 ? 12.166 -13.937 -2.767 1.00 97.94 274 GLU A O 1
ATOM 2230 N N . VAL A 1 275 ? 11.540 -13.433 -4.871 1.00 97.88 275 VAL A N 1
ATOM 2231 C CA . VAL A 1 275 ? 11.149 -12.048 -4.578 1.00 97.88 275 VAL A CA 1
ATOM 2232 C C . VAL A 1 275 ? 10.077 -12.013 -3.490 1.00 97.88 275 VAL A C 1
ATOM 2234 O O . VAL A 1 275 ? 10.238 -11.315 -2.491 1.00 97.88 275 VAL A O 1
ATOM 2237 N N . LEU A 1 276 ? 8.983 -12.762 -3.650 1.00 98.19 276 LEU A N 1
ATOM 2238 C CA . LEU A 1 276 ? 7.856 -12.706 -2.715 1.00 98.19 276 LEU A CA 1
ATOM 2239 C C . LEU A 1 276 ? 8.229 -13.210 -1.325 1.00 98.19 276 LEU A C 1
ATOM 2241 O O . LEU A 1 276 ? 7.862 -12.572 -0.337 1.00 98.19 276 LEU A O 1
ATOM 2245 N N . LYS A 1 277 ? 8.991 -14.308 -1.240 1.00 97.94 277 LYS A N 1
ATOM 2246 C CA . LYS A 1 277 ? 9.523 -14.824 0.029 1.00 97.94 277 LYS A CA 1
ATOM 2247 C C . LYS A 1 277 ? 10.374 -13.775 0.731 1.00 97.94 277 LYS A C 1
ATOM 2249 O O . LYS A 1 277 ? 10.214 -13.567 1.934 1.00 97.94 277 LYS A O 1
ATOM 2254 N N . TYR A 1 278 ? 11.273 -13.122 -0.003 1.00 98.56 278 TYR A N 1
ATOM 2255 C CA . TYR A 1 278 ? 12.136 -12.097 0.563 1.00 98.56 278 TYR A CA 1
ATOM 2256 C C . TYR A 1 278 ? 11.314 -10.898 1.060 1.00 98.56 278 TYR A C 1
ATOM 2258 O O . TYR A 1 278 ? 11.436 -10.524 2.225 1.00 98.56 278 TYR A O 1
ATOM 2266 N N . LEU A 1 279 ? 10.411 -10.350 0.237 1.00 98.50 279 LEU A N 1
ATOM 2267 C CA . LEU A 1 279 ? 9.567 -9.212 0.626 1.00 98.50 279 LEU A CA 1
ATOM 2268 C C . LEU A 1 279 ? 8.690 -9.534 1.842 1.00 98.50 279 LEU A C 1
ATOM 2270 O O . LEU A 1 279 ? 8.596 -8.720 2.761 1.00 98.50 279 LEU A O 1
ATOM 2274 N N . TYR A 1 280 ? 8.121 -10.742 1.898 1.00 97.94 280 TYR A N 1
ATOM 2275 C CA . TYR A 1 280 ? 7.348 -11.196 3.051 1.00 97.94 280 TYR A CA 1
ATOM 2276 C C . TYR A 1 280 ? 8.186 -11.202 4.341 1.00 97.94 280 TYR A C 1
ATOM 2278 O O . TYR A 1 280 ? 7.758 -10.649 5.358 1.00 97.94 280 TYR A O 1
ATOM 2286 N N . ARG A 1 281 ? 9.407 -11.761 4.289 1.00 97.50 281 ARG A N 1
ATOM 2287 C CA . ARG A 1 281 ? 10.347 -11.795 5.427 1.00 97.50 281 ARG A CA 1
ATOM 2288 C C . ARG A 1 281 ? 10.796 -10.404 5.874 1.00 97.50 281 ARG A C 1
ATOM 2290 O O . ARG A 1 281 ? 11.039 -10.204 7.057 1.00 97.50 281 ARG A O 1
ATOM 2297 N N . GLN A 1 282 ? 10.882 -9.451 4.949 1.00 97.69 282 GLN A N 1
ATOM 2298 C CA . GLN A 1 282 ? 11.255 -8.064 5.242 1.00 97.69 282 GLN A CA 1
ATOM 2299 C C . GLN A 1 282 ? 10.077 -7.190 5.705 1.00 97.69 282 GLN A C 1
ATOM 2301 O O . GLN A 1 282 ? 10.240 -5.979 5.840 1.00 97.69 282 GLN A O 1
ATOM 2306 N N . ASN A 1 283 ? 8.892 -7.768 5.949 1.00 96.50 283 ASN A N 1
ATOM 2307 C CA . ASN A 1 283 ? 7.665 -7.026 6.268 1.00 96.50 283 ASN A CA 1
ATOM 2308 C C . ASN A 1 283 ? 7.333 -5.952 5.212 1.00 96.50 283 ASN A C 1
ATOM 2310 O O . ASN A 1 283 ? 6.861 -4.859 5.537 1.00 96.50 283 ASN A O 1
ATOM 2314 N N . ILE A 1 284 ? 7.609 -6.244 3.937 1.00 98.12 284 ILE A N 1
ATOM 2315 C CA . ILE A 1 284 ? 7.195 -5.407 2.813 1.00 98.12 284 ILE A CA 1
ATOM 2316 C C . ILE A 1 284 ? 5.847 -5.936 2.328 1.00 98.12 284 ILE A C 1
ATOM 2318 O O . ILE A 1 284 ? 5.759 -7.035 1.781 1.00 98.12 284 ILE A O 1
ATOM 2322 N N . ILE A 1 285 ? 4.787 -5.167 2.573 1.00 97.56 285 ILE A N 1
ATOM 2323 C CA . ILE A 1 285 ? 3.395 -5.601 2.410 1.00 97.56 285 ILE A CA 1
ATOM 2324 C C . ILE A 1 285 ? 2.787 -5.198 1.069 1.00 97.56 285 ILE A C 1
ATOM 2326 O O . ILE A 1 285 ? 1.719 -5.697 0.715 1.00 97.56 285 ILE A O 1
ATOM 2330 N N . SER A 1 286 ? 3.436 -4.316 0.307 1.00 98.25 286 SER A N 1
ATOM 2331 C CA . SER A 1 286 ? 2.991 -3.970 -1.040 1.00 98.25 286 SER A CA 1
ATOM 2332 C C . SER A 1 286 ? 4.131 -3.608 -1.983 1.00 98.25 286 SER A C 1
ATOM 2334 O O . SER A 1 286 ? 5.160 -3.065 -1.567 1.00 98.25 286 SER A O 1
ATOM 2336 N N . VAL A 1 287 ? 3.934 -3.926 -3.264 1.00 98.31 287 VAL A N 1
ATOM 2337 C CA . VAL A 1 287 ? 4.852 -3.600 -4.356 1.00 98.31 287 VAL A CA 1
ATOM 2338 C C . VAL A 1 287 ? 4.080 -3.100 -5.576 1.00 98.31 287 VAL A C 1
ATOM 2340 O O . VAL A 1 287 ? 3.190 -3.777 -6.097 1.00 98.31 287 VAL A O 1
ATOM 2343 N N . LEU A 1 288 ? 4.444 -1.906 -6.041 1.00 98.44 288 LEU A N 1
ATOM 2344 C CA . LEU A 1 288 ? 4.072 -1.396 -7.355 1.00 98.44 288 LEU A CA 1
ATOM 2345 C C . LEU A 1 288 ? 5.140 -1.824 -8.362 1.00 98.44 288 LEU A C 1
ATOM 2347 O O . LEU A 1 288 ? 6.252 -1.305 -8.349 1.00 98.44 288 LEU A O 1
ATOM 2351 N N . VAL A 1 289 ? 4.829 -2.773 -9.234 1.00 98.06 289 VAL A N 1
ATOM 2352 C CA . VAL A 1 289 ? 5.728 -3.191 -10.310 1.00 98.06 289 VAL A CA 1
ATOM 2353 C C . VAL A 1 289 ? 5.514 -2.253 -11.495 1.00 98.06 289 VAL A C 1
ATOM 2355 O O . VAL A 1 289 ? 4.499 -2.325 -12.187 1.00 98.06 289 VAL A O 1
ATOM 2358 N N . GLU A 1 290 ? 6.476 -1.358 -11.706 1.00 91.00 290 GLU A N 1
ATOM 2359 C CA . GLU A 1 290 ? 6.515 -0.391 -12.799 1.00 91.00 290 GLU A CA 1
ATOM 2360 C C . GLU A 1 290 ? 7.796 -0.638 -13.602 1.00 91.00 290 GLU A C 1
ATOM 2362 O O . GLU A 1 290 ? 8.904 -0.312 -13.177 1.00 91.00 290 GLU A O 1
ATOM 2367 N N . GLY A 1 291 ? 7.672 -1.259 -14.770 1.00 75.25 291 GLY A N 1
ATOM 2368 C CA . GLY A 1 291 ? 8.843 -1.613 -15.559 1.00 75.25 291 GLY A CA 1
ATOM 2369 C C . GLY A 1 291 ? 8.500 -2.153 -16.934 1.00 75.25 291 GLY A C 1
ATOM 2370 O O . GLY A 1 291 ? 7.337 -2.268 -17.307 1.00 75.25 291 GLY A O 1
ATOM 2371 N N . GLY A 1 292 ? 9.541 -2.478 -17.696 1.00 81.44 292 GLY A N 1
ATOM 2372 C CA . GLY A 1 292 ? 9.402 -3.018 -19.042 1.00 81.44 292 GLY A CA 1
ATOM 2373 C C . GLY A 1 292 ? 8.602 -4.321 -19.070 1.00 81.44 292 GLY A C 1
ATOM 2374 O O . GLY A 1 292 ? 8.529 -5.049 -18.075 1.00 81.44 292 GLY A O 1
ATOM 2375 N N . SER A 1 293 ? 8.059 -4.634 -20.247 1.00 85.62 293 SER A N 1
ATOM 2376 C CA . SER A 1 293 ? 7.160 -5.770 -20.497 1.00 85.62 293 SER A CA 1
ATOM 2377 C C . SER A 1 293 ? 7.638 -7.073 -19.860 1.00 85.62 293 SER A C 1
ATOM 2379 O O . SER A 1 293 ? 6.851 -7.762 -19.226 1.00 85.62 293 SER A O 1
ATOM 2381 N N . LYS A 1 294 ? 8.941 -7.379 -19.927 1.00 88.25 294 LYS A N 1
ATOM 2382 C CA . LYS A 1 294 ? 9.519 -8.601 -19.346 1.00 88.25 294 LYS A CA 1
ATOM 2383 C C . LYS A 1 294 ? 9.306 -8.728 -17.831 1.00 88.25 294 LYS A C 1
ATOM 2385 O O . LYS A 1 294 ? 8.968 -9.811 -17.366 1.00 88.25 294 LYS A O 1
ATOM 2390 N N . THR A 1 295 ? 9.498 -7.655 -17.059 1.00 91.50 295 THR A N 1
ATOM 2391 C CA . THR A 1 295 ? 9.318 -7.697 -15.596 1.00 91.50 295 THR A CA 1
ATOM 2392 C C . THR A 1 295 ? 7.852 -7.916 -15.244 1.00 91.50 295 THR A C 1
ATOM 2394 O O . THR A 1 295 ? 7.552 -8.769 -14.416 1.00 91.50 295 THR A O 1
ATOM 2397 N N . LEU A 1 296 ? 6.944 -7.208 -15.918 1.00 94.56 296 LEU A N 1
ATOM 2398 C CA . LEU A 1 296 ? 5.500 -7.391 -15.753 1.00 94.56 296 LEU A CA 1
ATOM 2399 C C . LEU A 1 296 ? 5.076 -8.819 -16.137 1.00 94.56 296 LEU A C 1
ATOM 2401 O O . LEU A 1 296 ? 4.331 -9.464 -15.400 1.00 94.56 296 LEU A O 1
ATOM 2405 N N . GLN A 1 297 ? 5.619 -9.346 -17.238 1.00 89.62 297 GLN A N 1
ATOM 2406 C CA . GLN A 1 297 ? 5.286 -10.674 -17.746 1.00 89.62 297 GLN A CA 1
ATOM 2407 C C . GLN A 1 297 ? 5.702 -11.802 -16.793 1.00 89.62 297 GLN A C 1
ATOM 2409 O O . GLN A 1 297 ? 4.999 -12.805 -16.727 1.00 89.62 297 GLN A O 1
ATOM 2414 N N . TYR A 1 298 ? 6.781 -11.652 -16.011 1.00 92.06 298 TYR A N 1
ATOM 2415 C CA . TYR A 1 298 ? 7.130 -12.644 -14.984 1.00 92.06 298 TYR A CA 1
ATOM 2416 C C . TYR A 1 298 ? 5.994 -12.840 -13.968 1.00 92.06 298 TYR A C 1
ATOM 2418 O O . TYR A 1 298 ? 5.636 -13.977 -13.668 1.00 92.06 298 TYR A O 1
ATOM 2426 N N . PHE A 1 299 ? 5.393 -11.751 -13.478 1.00 95.00 299 PHE A N 1
ATOM 2427 C CA . PHE A 1 299 ? 4.278 -11.819 -12.528 1.00 95.00 299 PHE A CA 1
ATOM 2428 C C . PHE A 1 299 ? 2.984 -12.320 -13.178 1.00 95.00 299 PHE A C 1
ATOM 2430 O O . PHE A 1 299 ? 2.270 -13.121 -12.572 1.00 95.00 299 PHE A O 1
ATOM 2437 N N . LEU A 1 300 ? 2.705 -11.893 -14.416 1.00 93.69 300 LEU A N 1
ATOM 2438 C CA . LEU A 1 300 ? 1.541 -12.354 -15.180 1.00 93.69 300 LEU A CA 1
ATOM 2439 C C . LEU A 1 300 ? 1.607 -13.859 -15.464 1.00 93.69 300 LEU A C 1
ATOM 2441 O O . LEU A 1 300 ? 0.655 -14.570 -15.157 1.00 93.69 300 LEU A O 1
ATOM 2445 N N . ASN A 1 301 ? 2.742 -14.360 -15.963 1.00 91.44 301 ASN A N 1
ATOM 2446 C CA . ASN A 1 301 ? 2.943 -15.785 -16.253 1.00 91.44 301 ASN A CA 1
ATOM 2447 C C . ASN A 1 301 ? 2.865 -16.647 -14.992 1.00 91.44 301 ASN A C 1
ATOM 2449 O O . ASN A 1 301 ? 2.340 -17.755 -15.032 1.00 91.44 301 ASN A O 1
ATOM 2453 N N . ALA A 1 302 ? 3.365 -16.139 -13.863 1.00 92.81 302 ALA A N 1
ATOM 2454 C CA . ALA A 1 302 ? 3.246 -16.821 -12.579 1.00 92.81 302 ALA A CA 1
ATOM 2455 C C . ALA A 1 302 ? 1.814 -16.775 -12.006 1.00 92.81 302 ALA A C 1
ATOM 2457 O O . ALA A 1 302 ? 1.534 -17.427 -11.001 1.00 92.81 302 ALA A O 1
ATOM 2458 N N . GLY A 1 303 ? 0.908 -15.984 -12.595 1.00 92.69 303 GLY A N 1
ATOM 2459 C CA . GLY A 1 303 ? -0.443 -15.773 -12.080 1.00 92.69 303 GLY A CA 1
ATOM 2460 C C . GLY A 1 303 ? -0.469 -15.083 -10.713 1.00 92.69 303 GLY A C 1
ATOM 2461 O O . GLY A 1 303 ? -1.436 -15.249 -9.965 1.00 92.69 303 GLY A O 1
ATOM 2462 N N . VAL A 1 304 ? 0.588 -14.336 -10.360 1.00 93.19 304 VAL A N 1
ATOM 2463 C CA . VAL A 1 304 ? 0.717 -13.671 -9.056 1.00 93.19 304 VAL A CA 1
ATOM 2464 C C . VAL A 1 304 ? 0.645 -12.156 -9.213 1.00 93.19 304 VAL A C 1
ATOM 2466 O O . VAL A 1 304 ? 1.650 -11.469 -9.375 1.00 93.19 304 VAL A O 1
ATOM 2469 N N . PHE A 1 305 ? -0.568 -11.631 -9.099 1.00 95.44 305 PHE A N 1
ATOM 2470 C CA . PHE A 1 305 ? -0.861 -10.207 -8.974 1.00 95.44 305 PHE A CA 1
ATOM 2471 C C . PHE A 1 305 ? -2.189 -10.031 -8.227 1.00 95.44 305 PHE A C 1
ATOM 2473 O O . PHE A 1 305 ? -2.969 -10.980 -8.107 1.00 95.44 305 PHE A O 1
ATOM 2480 N N . ASP A 1 306 ? -2.459 -8.831 -7.719 1.00 96.69 306 ASP A N 1
ATOM 2481 C CA . ASP A 1 306 ? -3.753 -8.494 -7.114 1.00 96.69 306 ASP A CA 1
ATOM 2482 C C . ASP A 1 306 ? -4.495 -7.423 -7.921 1.00 96.69 306 ASP A C 1
ATOM 2484 O O . ASP A 1 306 ? -5.722 -7.495 -8.032 1.00 96.69 306 ASP A O 1
ATOM 2488 N N . GLU A 1 307 ? -3.747 -6.492 -8.522 1.00 96.12 307 GLU A N 1
ATOM 2489 C CA . GLU A 1 307 ? -4.235 -5.409 -9.377 1.00 96.12 307 GLU A CA 1
ATOM 2490 C C . GLU A 1 307 ? -3.387 -5.240 -10.637 1.00 96.12 307 GLU A C 1
ATOM 2492 O O . GLU A 1 307 ? -2.166 -5.403 -10.614 1.00 96.12 307 GLU A O 1
ATOM 2497 N N . ILE A 1 308 ? -4.045 -4.814 -11.711 1.00 96.81 308 ILE A N 1
ATOM 2498 C CA . ILE A 1 308 ? -3.426 -4.291 -12.923 1.00 96.81 308 ILE A CA 1
ATOM 2499 C C . ILE A 1 308 ? -3.945 -2.868 -13.139 1.00 96.81 308 ILE A C 1
ATOM 2501 O O . ILE A 1 308 ? -5.156 -2.647 -13.136 1.00 96.81 308 ILE A O 1
ATOM 2505 N N . ARG A 1 309 ? -3.039 -1.909 -13.340 1.00 97.00 309 ARG A N 1
ATOM 2506 C CA . ARG A 1 309 ? -3.356 -0.506 -13.636 1.00 97.00 309 ARG A CA 1
ATOM 2507 C C . ARG A 1 309 ? -2.741 -0.102 -14.971 1.00 97.00 309 ARG A C 1
ATOM 2509 O O . ARG A 1 309 ? -1.518 -0.075 -15.104 1.00 97.00 309 ARG A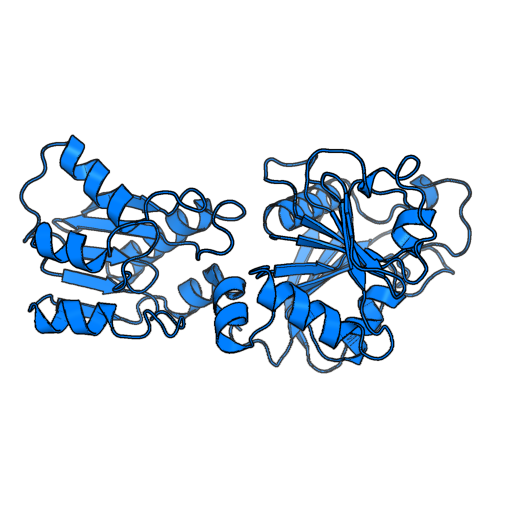 O 1
ATOM 2516 N N . ILE A 1 310 ? -3.584 0.238 -15.937 1.00 96.19 310 ILE A N 1
ATOM 2517 C CA . ILE A 1 310 ? -3.168 0.649 -17.280 1.00 96.19 310 ILE A CA 1
ATOM 2518 C C . ILE A 1 310 ? -3.511 2.119 -17.474 1.00 96.19 310 ILE A C 1
ATOM 2520 O O . ILE A 1 310 ? -4.637 2.536 -17.209 1.00 96.19 310 ILE A O 1
ATOM 2524 N N . LEU A 1 311 ? -2.534 2.887 -17.947 1.00 95.94 311 LEU A N 1
ATOM 2525 C CA . LEU A 1 311 ? -2.723 4.250 -18.438 1.00 95.94 311 LEU A CA 1
ATOM 2526 C C . LEU A 1 311 ? -2.635 4.218 -19.963 1.00 95.94 311 LEU A C 1
ATOM 2528 O O . LEU A 1 311 ? -1.535 4.130 -20.507 1.00 95.94 311 LEU A O 1
ATOM 2532 N N . ARG A 1 312 ? -3.779 4.225 -20.644 1.00 96.12 312 ARG A N 1
ATOM 2533 C CA . ARG A 1 312 ? -3.856 4.106 -22.101 1.00 96.12 312 ARG A CA 1
ATOM 2534 C C . ARG A 1 312 ? -4.045 5.475 -22.736 1.00 96.12 312 ARG A C 1
ATOM 2536 O O . ARG A 1 312 ? -5.078 6.100 -22.530 1.00 96.12 312 ARG A O 1
ATOM 2543 N N . SER A 1 313 ? -3.100 5.904 -23.564 1.00 95.75 313 SER A N 1
ATOM 2544 C CA . SER A 1 313 ? -3.258 7.139 -24.333 1.00 95.75 313 SER A CA 1
ATOM 2545 C C . SER A 1 313 ? -4.360 6.999 -25.381 1.00 95.75 313 SER A C 1
ATOM 2547 O O . SER A 1 313 ? -4.461 5.985 -26.073 1.00 95.75 313 SER A O 1
ATOM 2549 N N . ARG A 1 314 ? -5.171 8.047 -25.538 1.00 94.62 314 ARG A N 1
ATOM 2550 C CA . ARG A 1 314 ? -6.260 8.109 -26.529 1.00 94.62 314 ARG A CA 1
ATOM 2551 C C . ARG A 1 314 ? -5.803 8.542 -27.913 1.00 94.62 314 ARG A C 1
ATOM 2553 O O . ARG A 1 314 ? -6.515 8.327 -28.897 1.00 94.62 314 ARG A O 1
ATOM 2560 N N . THR A 1 315 ? -4.640 9.180 -27.978 1.00 92.44 315 THR A N 1
ATOM 2561 C CA . THR A 1 315 ? -4.153 9.883 -29.168 1.00 92.44 315 THR A CA 1
ATOM 2562 C C . THR A 1 315 ? -2.821 9.338 -29.659 1.00 92.44 315 THR A C 1
ATOM 2564 O O . THR A 1 315 ? -2.620 9.267 -30.869 1.00 92.44 315 THR A O 1
ATOM 2567 N N . LYS A 1 316 ? -1.920 8.917 -28.761 1.00 93.69 316 LYS A N 1
ATOM 2568 C CA . LYS A 1 316 ? -0.590 8.444 -29.159 1.00 93.69 316 LYS A CA 1
ATOM 2569 C C . LYS A 1 316 ? -0.657 7.076 -29.822 1.00 93.69 316 LYS A C 1
ATOM 2571 O O . LYS A 1 316 ? -1.300 6.162 -29.311 1.00 93.69 316 LYS A O 1
ATOM 2576 N N . ILE A 1 317 ? 0.066 6.959 -30.930 1.00 94.56 317 ILE A N 1
ATOM 2577 C CA . ILE A 1 317 ? 0.246 5.751 -31.736 1.00 94.56 317 ILE A CA 1
ATOM 2578 C C . ILE A 1 317 ? 1.741 5.647 -32.037 1.00 94.56 317 ILE A C 1
ATOM 2580 O O . ILE A 1 317 ? 2.350 6.640 -32.443 1.00 94.56 317 ILE A O 1
ATOM 2584 N N . PHE A 1 318 ? 2.341 4.478 -31.813 1.00 94.81 318 PHE A N 1
ATOM 2585 C CA . PHE A 1 318 ? 3.757 4.245 -32.133 1.00 94.81 318 PHE A CA 1
ATOM 2586 C C . PHE A 1 318 ? 3.950 3.473 -33.442 1.00 94.81 318 PHE A C 1
ATOM 2588 O O . PHE A 1 318 ? 4.985 3.641 -34.084 1.00 94.81 318 PHE A O 1
ATOM 2595 N N . GLY A 1 319 ? 2.976 2.665 -33.859 1.00 93.38 319 GLY A N 1
ATOM 2596 C CA . GLY A 1 319 ? 3.004 1.831 -35.061 1.00 93.38 319 GLY A CA 1
ATOM 2597 C C . GLY A 1 319 ? 3.853 0.564 -34.918 1.00 93.38 319 GLY A C 1
ATOM 2598 O O . GLY A 1 319 ? 3.439 -0.498 -35.370 1.00 93.38 319 GLY A O 1
ATOM 2599 N N . ASP A 1 320 ? 5.014 0.663 -34.267 1.00 92.12 320 ASP A N 1
ATOM 2600 C CA . ASP A 1 320 ? 5.885 -0.460 -33.906 1.00 92.12 320 ASP A CA 1
ATOM 2601 C C . ASP A 1 320 ? 6.613 -0.171 -32.584 1.00 92.12 320 ASP A C 1
ATOM 2603 O O . ASP A 1 320 ? 6.902 0.978 -32.227 1.00 92.12 320 ASP A O 1
ATOM 2607 N N . GLY A 1 321 ? 6.947 -1.220 -31.839 1.00 92.88 321 GLY A N 1
ATOM 2608 C CA . GLY A 1 321 ? 7.585 -1.073 -30.545 1.00 92.88 321 GLY A CA 1
ATOM 2609 C C . GLY A 1 321 ? 7.562 -2.319 -29.680 1.00 92.88 321 GLY A C 1
ATOM 2610 O O . GLY A 1 321 ? 7.397 -3.449 -30.130 1.00 92.88 321 GLY A O 1
ATOM 2611 N N . ILE A 1 322 ? 7.756 -2.094 -28.387 1.00 92.75 322 ILE A N 1
ATOM 2612 C CA . ILE A 1 322 ? 7.587 -3.113 -27.362 1.00 92.75 322 ILE A CA 1
ATOM 2613 C C . ILE A 1 322 ? 6.087 -3.210 -27.066 1.00 92.75 322 ILE A C 1
ATOM 2615 O O . ILE A 1 322 ? 5.529 -2.242 -26.534 1.00 92.75 322 ILE A O 1
ATOM 2619 N N . PRO A 1 323 ? 5.430 -4.336 -27.393 1.00 94.12 323 PRO A N 1
ATOM 2620 C CA . PRO A 1 323 ? 4.008 -4.492 -27.141 1.00 94.12 323 PRO A CA 1
ATOM 2621 C C . PRO A 1 323 ? 3.724 -4.493 -25.641 1.00 94.12 323 PRO A C 1
ATOM 2623 O O . PRO A 1 323 ? 4.568 -4.867 -24.812 1.00 94.12 323 PRO A O 1
ATOM 2626 N N . SER A 1 324 ? 2.515 -4.068 -25.304 1.00 93.25 324 SER A N 1
ATOM 2627 C CA . SER A 1 324 ? 2.009 -4.099 -23.939 1.00 93.25 324 SER A CA 1
ATOM 2628 C C . SER A 1 324 ? 1.809 -5.533 -23.463 1.00 93.25 324 SER A C 1
ATOM 2630 O O . SER A 1 324 ? 1.579 -6.427 -24.282 1.00 93.25 324 SER A O 1
ATOM 2632 N N . PRO A 1 325 ? 1.926 -5.787 -22.148 1.00 92.56 325 PRO A N 1
ATOM 2633 C CA . PRO A 1 325 ? 1.640 -7.105 -21.607 1.00 92.56 325 PRO A CA 1
ATOM 2634 C C . PRO A 1 325 ? 0.221 -7.559 -21.959 1.00 92.56 325 PRO A C 1
ATOM 2636 O O . PRO A 1 325 ? -0.726 -6.774 -21.912 1.00 92.56 325 PRO A O 1
ATOM 2639 N N . VAL A 1 326 ? 0.074 -8.844 -22.275 1.00 90.00 326 VAL A N 1
ATOM 2640 C CA . VAL A 1 326 ? -1.240 -9.433 -22.550 1.00 90.00 326 VAL A CA 1
ATOM 2641 C C . VAL A 1 326 ? -2.000 -9.572 -21.234 1.00 90.00 326 VAL A C 1
ATOM 2643 O O . VAL A 1 326 ? -1.489 -10.144 -20.267 1.00 90.00 326 VAL A O 1
ATOM 2646 N N . LEU A 1 327 ? -3.220 -9.037 -21.197 1.00 90.69 327 LEU A N 1
ATOM 2647 C CA . LEU A 1 327 ? -4.110 -9.193 -20.053 1.00 90.69 327 LEU A CA 1
ATOM 2648 C C . LEU A 1 327 ? -4.473 -10.675 -19.864 1.00 90.69 327 LEU A C 1
ATOM 2650 O O . LEU A 1 327 ? -4.845 -11.331 -20.836 1.00 90.69 327 LEU A O 1
ATOM 2654 N N . PRO A 1 328 ? -4.390 -11.213 -18.638 1.00 89.75 328 PRO A N 1
ATOM 2655 C CA . PRO A 1 328 ? -4.768 -12.593 -18.385 1.00 89.75 328 PRO A CA 1
ATOM 2656 C C . PRO A 1 328 ? -6.296 -12.719 -18.306 1.00 89.75 328 PRO A C 1
ATOM 2658 O O . PRO A 1 328 ? -6.985 -11.773 -17.932 1.00 89.75 328 PRO A O 1
ATOM 2661 N N . GLU A 1 329 ? -6.835 -13.898 -18.618 1.00 87.88 329 GLU A N 1
ATOM 2662 C CA . GLU A 1 329 ? -8.291 -14.136 -18.663 1.00 87.88 329 GLU A CA 1
ATOM 2663 C C . GLU A 1 329 ? -8.974 -13.986 -17.293 1.00 87.88 329 GLU A C 1
ATOM 2665 O O . GLU A 1 329 ? -10.151 -13.649 -17.193 1.00 87.88 329 GLU A O 1
ATOM 2670 N N . ASN A 1 330 ? -8.238 -14.217 -16.205 1.00 86.25 330 ASN A N 1
ATOM 2671 C CA . ASN A 1 330 ? -8.761 -14.269 -14.843 1.00 86.25 330 ASN A CA 1
ATOM 2672 C C . ASN A 1 330 ? -8.769 -12.894 -14.146 1.00 86.25 330 ASN A C 1
ATOM 2674 O O . ASN A 1 330 ? -8.267 -12.750 -13.023 1.00 86.25 330 ASN A O 1
ATOM 2678 N N . ILE A 1 331 ? -9.341 -11.885 -14.802 1.00 91.88 331 ILE A N 1
ATOM 2679 C CA . ILE A 1 331 ? -9.452 -10.517 -14.281 1.00 91.88 331 ILE A CA 1
ATOM 2680 C C . ILE A 1 331 ? -10.884 -9.993 -14.323 1.00 91.88 331 ILE A C 1
ATOM 2682 O O . ILE A 1 331 ? -11.683 -10.378 -15.168 1.00 91.88 331 ILE A O 1
ATOM 2686 N N . VAL A 1 332 ? -11.181 -9.060 -13.423 1.00 90.06 332 VAL A N 1
ATOM 2687 C CA . VAL A 1 332 ? -12.440 -8.309 -13.390 1.00 90.06 332 VAL A CA 1
ATOM 2688 C C . VAL A 1 332 ? -12.111 -6.830 -13.554 1.00 90.06 332 VAL A C 1
ATOM 2690 O O . VAL A 1 332 ? -11.253 -6.302 -12.840 1.00 90.06 332 VAL A O 1
ATOM 2693 N N . ASN A 1 333 ? -12.755 -6.159 -14.511 1.00 88.12 333 ASN A N 1
ATOM 2694 C CA . ASN A 1 333 ? -12.652 -4.708 -14.651 1.00 88.12 333 ASN A CA 1
ATOM 2695 C C . ASN A 1 333 ? -13.520 -4.033 -13.585 1.00 88.12 333 ASN A C 1
ATOM 2697 O O . ASN A 1 333 ? -14.694 -4.366 -13.453 1.00 88.12 333 ASN A O 1
ATOM 2701 N N . VAL A 1 334 ? -12.938 -3.105 -12.825 1.00 84.00 334 VAL A N 1
ATOM 2702 C CA . VAL A 1 334 ? -13.636 -2.458 -11.699 1.00 84.00 334 VAL A CA 1
ATOM 2703 C C . VAL A 1 334 ? -13.682 -0.947 -11.856 1.00 84.00 334 VAL A C 1
ATOM 2705 O O . VAL A 1 334 ? -14.651 -0.313 -11.442 1.00 84.00 334 VAL A O 1
ATOM 2708 N N . HIS A 1 335 ? -12.652 -0.354 -12.459 1.00 87.38 335 HIS A N 1
ATOM 2709 C CA . HIS A 1 335 ? -12.652 1.072 -12.740 1.00 87.38 335 HIS A CA 1
ATOM 2710 C C . HIS A 1 335 ? -12.178 1.345 -14.158 1.00 87.38 335 HIS A C 1
ATOM 2712 O O . HIS A 1 335 ? -11.135 0.855 -14.596 1.00 87.38 335 HIS A O 1
ATOM 2718 N N . HIS A 1 336 ? -12.945 2.191 -14.829 1.00 92.06 336 HIS A N 1
ATOM 2719 C CA . HIS A 1 336 ? -12.573 2.851 -16.058 1.00 92.06 336 HIS A CA 1
ATOM 2720 C C . HIS A 1 336 ? -12.986 4.307 -15.906 1.00 92.06 336 HIS A C 1
ATOM 2722 O O . HIS A 1 336 ? -14.164 4.611 -15.719 1.00 92.06 336 HIS A O 1
ATOM 2728 N N . PHE A 1 337 ? -12.008 5.198 -15.930 1.00 91.00 337 PHE A N 1
ATOM 2729 C CA . PHE A 1 337 ? -12.270 6.623 -15.997 1.00 91.00 337 PHE A CA 1
ATOM 2730 C C . PHE A 1 337 ? -11.265 7.280 -16.919 1.00 91.00 337 PHE A C 1
ATOM 2732 O O . PHE A 1 337 ? -10.172 6.768 -17.157 1.00 91.00 337 PHE A O 1
ATOM 2739 N N . SER A 1 338 ? -11.654 8.435 -17.419 1.00 88.25 338 SER A N 1
ATOM 2740 C CA . SER A 1 338 ? -10.878 9.164 -18.399 1.00 88.25 338 SER A CA 1
ATOM 2741 C C . SER A 1 338 ? -10.235 10.370 -17.740 1.00 88.25 338 SER A C 1
ATOM 2743 O O . SER A 1 338 ? -10.901 11.167 -17.082 1.00 88.25 338 SER A O 1
ATOM 2745 N N . SER A 1 339 ? -8.929 10.484 -17.915 1.00 77.19 339 SER A N 1
ATOM 2746 C CA . SER A 1 339 ? -8.190 11.733 -17.804 1.00 77.19 339 SER A CA 1
ATOM 2747 C C . SER A 1 339 ? -8.113 12.340 -19.207 1.00 77.19 339 SER A C 1
ATOM 2749 O O . SER A 1 339 ? -8.116 11.580 -20.167 1.00 77.19 339 SER A O 1
ATOM 2751 N N . ASP A 1 340 ? -8.080 13.667 -19.353 1.00 81.75 340 ASP A N 1
ATOM 2752 C CA . ASP A 1 340 ? -8.193 14.389 -20.638 1.00 81.75 340 ASP A CA 1
ATOM 2753 C C . ASP A 1 340 ? -7.638 13.624 -21.863 1.00 81.75 340 ASP A C 1
ATOM 2755 O O . ASP A 1 340 ? -8.375 13.362 -22.817 1.00 81.75 340 ASP A O 1
ATOM 2759 N N . GLU A 1 341 ? -6.376 13.183 -21.797 1.00 89.25 341 GLU A N 1
ATOM 2760 C CA . GLU A 1 341 ? -5.668 12.497 -22.890 1.00 89.25 341 GLU A CA 1
ATOM 2761 C C . GLU A 1 341 ? -5.521 10.972 -22.724 1.00 89.25 341 GLU A C 1
ATOM 2763 O O . GLU A 1 341 ? -5.117 10.287 -23.668 1.00 89.25 341 GLU A O 1
ATOM 2768 N N . ASP A 1 342 ? -5.856 10.423 -21.554 1.00 93.81 342 ASP A N 1
ATOM 2769 C CA . ASP A 1 342 ? -5.566 9.038 -21.176 1.00 93.81 342 ASP A CA 1
ATOM 2770 C C . ASP A 1 342 ? -6.768 8.358 -20.503 1.00 93.81 342 ASP A C 1
ATOM 2772 O O . ASP A 1 342 ? -7.377 8.896 -19.581 1.00 93.81 342 ASP A O 1
ATOM 2776 N N . ASP A 1 343 ? -7.045 7.111 -20.862 1.00 95.12 343 ASP A N 1
ATOM 2777 C CA . ASP A 1 343 ? -7.929 6.246 -20.088 1.00 95.12 343 ASP A CA 1
ATOM 2778 C C . ASP A 1 343 ? -7.155 5.529 -18.977 1.00 95.12 343 ASP A C 1
ATOM 2780 O O . ASP A 1 343 ? -6.080 4.962 -19.189 1.00 95.12 343 ASP A O 1
ATOM 2784 N N . VAL A 1 344 ? -7.719 5.536 -17.771 1.00 96.00 344 VAL A N 1
ATOM 2785 C CA . VAL A 1 344 ? -7.210 4.801 -16.613 1.00 96.00 344 VAL A CA 1
ATOM 2786 C C . VAL A 1 344 ? -8.069 3.563 -16.416 1.00 96.00 344 VAL A C 1
ATOM 2788 O O . VAL A 1 344 ? -9.253 3.655 -16.083 1.00 96.00 344 VAL A O 1
ATOM 2791 N N . LEU A 1 345 ? -7.458 2.397 -16.594 1.00 95.56 345 LEU A N 1
ATOM 2792 C CA . LEU A 1 345 ? -8.111 1.101 -16.454 1.00 95.56 345 LEU A CA 1
ATOM 2793 C C . LEU A 1 345 ? -7.540 0.383 -15.234 1.00 95.56 345 LEU A C 1
ATOM 2795 O O . LEU A 1 345 ? -6.327 0.192 -15.131 1.00 95.56 345 LEU A O 1
ATOM 2799 N N . VAL A 1 346 ? -8.410 -0.032 -14.314 1.00 95.56 346 VAL A N 1
ATOM 2800 C CA . VAL A 1 346 ? -8.029 -0.835 -13.148 1.00 95.56 346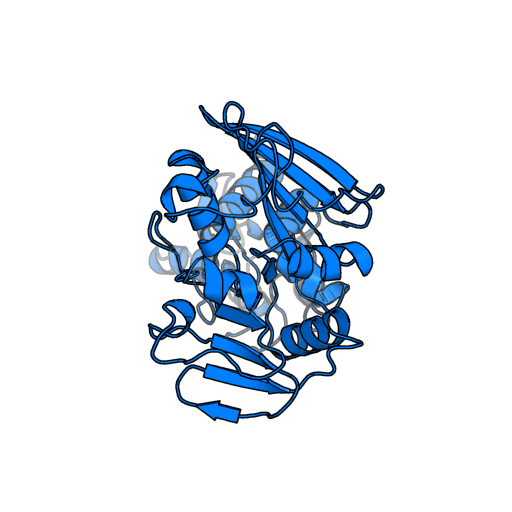 VAL A CA 1
ATOM 2801 C C . VAL A 1 346 ? -8.760 -2.165 -13.186 1.00 95.56 346 VAL A C 1
ATOM 2803 O O . VAL A 1 346 ? -9.993 -2.230 -13.124 1.00 95.56 346 VAL A O 1
ATOM 2806 N N . TYR A 1 347 ? -7.966 -3.226 -13.240 1.00 95.12 347 TYR A N 1
ATOM 2807 C CA . TYR A 1 347 ? -8.425 -4.600 -13.163 1.00 95.12 347 TYR A CA 1
ATOM 2808 C C . TYR A 1 347 ? -7.947 -5.231 -11.865 1.00 95.12 347 TYR A C 1
ATOM 2810 O O . TYR A 1 347 ? -6.854 -4.940 -11.376 1.00 95.12 347 TYR A O 1
ATOM 2818 N N . TYR A 1 348 ? -8.747 -6.142 -11.338 1.00 94.00 348 TYR A N 1
ATOM 2819 C CA . TYR A 1 348 ? -8.391 -6.959 -10.191 1.00 94.00 348 TYR A CA 1
ATOM 2820 C C . TYR A 1 348 ? -8.315 -8.419 -10.617 1.00 94.00 348 TYR A C 1
ATOM 2822 O O . TYR A 1 348 ? -9.081 -8.862 -11.472 1.00 94.00 348 TYR A O 1
ATOM 2830 N N . SER A 1 349 ? -7.414 -9.187 -10.005 1.00 92.25 349 SER A N 1
ATOM 2831 C CA . SER A 1 349 ? -7.441 -10.645 -10.159 1.00 92.25 349 SER A CA 1
ATOM 2832 C C . SER A 1 349 ? -8.803 -11.188 -9.709 1.00 92.25 349 SER A C 1
ATOM 2834 O O . SER A 1 349 ? -9.314 -10.763 -8.673 1.00 92.25 349 SER A O 1
ATOM 2836 N N . SER A 1 350 ? -9.369 -12.167 -10.416 1.00 84.38 350 SER A N 1
ATOM 2837 C CA . SER A 1 350 ? -10.580 -12.872 -9.960 1.00 84.38 350 SER A CA 1
ATOM 2838 C C . SER A 1 350 ? -10.368 -13.633 -8.644 1.00 84.38 350 SER A C 1
ATOM 2840 O O . SER A 1 350 ? -11.319 -13.947 -7.941 1.00 84.38 350 SER A O 1
ATOM 2842 N N . LYS A 1 351 ? -9.107 -13.888 -8.265 1.00 82.31 351 LYS A N 1
ATOM 2843 C CA . LYS A 1 351 ? -8.707 -14.467 -6.969 1.00 82.31 351 LYS A CA 1
ATOM 2844 C C . LYS A 1 351 ? -8.487 -13.399 -5.885 1.00 82.31 351 LYS A C 1
ATOM 2846 O O . LYS A 1 351 ? -7.858 -13.661 -4.848 1.00 82.31 351 LYS A O 1
ATOM 2851 N N . ASN A 1 352 ? -8.894 -12.158 -6.143 1.00 74.25 352 ASN A N 1
ATOM 2852 C CA . ASN A 1 352 ? -8.787 -11.073 -5.185 1.00 74.25 352 ASN A CA 1
ATOM 2853 C C . ASN A 1 352 ? -9.967 -11.132 -4.208 1.00 74.25 352 ASN A C 1
ATOM 2855 O O . ASN A 1 352 ? -11.116 -10.986 -4.597 1.00 74.25 352 ASN A O 1
ATOM 2859 N N . ILE A 1 353 ? -9.658 -11.350 -2.932 1.00 66.12 353 ILE A N 1
ATOM 2860 C CA . ILE A 1 353 ? -10.632 -11.577 -1.854 1.00 66.12 353 ILE A CA 1
ATOM 2861 C C . ILE A 1 353 ? -11.266 -10.284 -1.315 1.00 66.12 353 ILE A C 1
ATOM 2863 O O . ILE A 1 353 ? -12.012 -10.333 -0.343 1.00 66.12 353 ILE A O 1
ATOM 2867 N N . PHE A 1 354 ? -10.915 -9.132 -1.893 1.00 73.06 354 PHE A N 1
ATOM 2868 C CA . PHE A 1 354 ? -11.421 -7.812 -1.500 1.00 73.06 354 PHE A CA 1
ATOM 2869 C C . PHE A 1 354 ? -12.316 -7.179 -2.575 1.00 73.06 354 PHE A C 1
ATOM 2871 O O . PHE A 1 354 ? -12.524 -5.964 -2.527 1.00 73.06 354 PHE A O 1
ATOM 2878 N N . GLN A 1 355 ? -12.747 -7.972 -3.567 1.00 54.97 355 GLN A N 1
ATOM 2879 C CA . GLN A 1 355 ? -13.797 -7.579 -4.509 1.00 54.97 355 GLN A CA 1
ATOM 2880 C C . GLN A 1 355 ? -15.170 -7.655 -3.854 1.00 54.97 355 GLN A C 1
ATOM 2882 O O . GLN A 1 355 ? -15.395 -8.620 -3.088 1.00 54.97 355 GLN A O 1
#

pLDDT: mean 93.89, std 6.17, range [54.97, 98.88]

Mean predicted aligned error: 4.51 Å

Nearest PDB structures (foldseek):
  2hxv-assembly1_A-2  TM=9.215E-01  e=1.240E-40  Thermotoga maritima
  3zpc-assembly1_B  TM=8.855E-01  e=1.995E-35  Acinetobacter baumannii
  3zpg-assembly1_A-2  TM=8.861E-01  e=7.559E-35  Acinetobacter baumannii
  8dq9-assembly1_B  TM=9.105E-01  e=1.301E-33  Klebsiella oxytoca
  2b3z-assembly1_D  TM=8.633E-01  e=4.939E-34  Bacillus subtilis

Secondary structure (DSSP, 8-state):
---HHHHHHHHHHHHGGGTTTSTTSPP-EEEEEETTEEEEEEE--STTS--HHHHHHHHHHTTT---GGG-EEEESSPPP-S-SSS--HHHHHHHHT--EEEESS---STTTTTHHHHHHHHTT-EEEE-TTHHHHHHHTHHHHHHHHHSS-EEEEEEEE-TTSEEE-SS-SSSGGG--S-HHHHHHHHHHHHHSSEEEEEHHHHHHH----S--SSS-PPPEEEEE-TT----TTT-GGG-SSS-EEEEESS--EEETTEEEEE--GGGHHHHHHHHHHHTT--EEEEES-HHHHHHHHHTT--SEEEEEEESS---SSSEEPPPPPSSEEEEEEEEETTEEEEEEEETT-TT-

Solvent-accessible surface area (backbone atoms only — not comparable to full-atom values): 18654 Å² total; per-residue (Å²): 131,88,53,73,56,61,55,40,51,51,11,48,59,42,10,58,72,8,64,46,42,15,68,69,52,64,59,26,6,14,31,34,32,43,93,94,35,79,77,32,60,18,34,21,59,37,57,91,54,64,47,11,60,54,42,17,50,51,60,33,50,78,70,69,62,76,70,36,62,67,29,38,38,30,28,34,44,49,49,42,55,49,80,67,99,52,79,28,50,44,54,55,43,56,77,56,44,41,37,33,40,38,25,10,28,77,43,73,48,85,81,32,46,58,50,20,60,47,55,41,45,78,70,69,25,48,75,48,73,58,52,59,27,69,61,37,45,48,75,29,44,37,47,52,32,26,60,74,69,61,22,40,31,31,34,41,38,52,46,24,25,59,78,42,30,51,35,54,75,74,72,97,48,71,75,80,50,63,63,72,51,72,70,54,48,35,51,52,22,47,53,38,13,54,29,62,20,36,33,35,32,47,69,37,47,72,73,66,47,46,57,76,58,41,80,73,48,89,62,45,64,25,35,37,34,37,42,33,60,80,66,78,74,57,64,89,76,37,41,59,63,60,76,82,60,48,30,38,35,40,19,58,82,49,72,49,78,54,94,49,38,35,35,38,55,46,59,74,93,47,40,67,61,48,51,36,53,50,35,37,75,69,58,38,32,30,35,38,38,48,44,44,50,69,58,53,42,54,34,58,76,69,69,59,59,40,33,39,40,40,40,31,23,74,76,48,69,71,94,57,49,42,59,48,71,79,82,69,88,63,52,41,82,78,44,76,51,77,50,102,62,30,39,41,38,36,32,30,33,68,87,40,89,70,115

Radius of gyration: 22.68 Å; Cα contacts (8 Å, |Δi|>4): 783; chains: 1; bounding box: 58×38×68 Å

Foldseek 3Di:
DDDLLNQQVVQLVQLLQQFLFAPPDGRKKKFKDAPNDTPFIAIDNHHLDDHRLVRRVVVVVVVVDQPQCRIEMEMAEQFADDDDSDPTSLVVSVVSNHQHYEYQEADLAPNGGCNSVVSCVVSNRHYHYNRVNLSSCLRGVLNCCCSPVVFAAEEEEAEAEPAFARAAADDPDVVVGDRDDPVVVLVVLVVQQRFQEEEEEPVCCVPVLDCQARDSDDHGGHAYEYEDADPPDDLVPGNVNDDQHAYEYEYQPDFDDDRSYTYDHDDVVCVVVRVGNVCSVVSRRHYYYYYAQVSSVVCVVVVHHFKYKYKYFPPDDNPDRRGHHDDDPQKDWDDWDDDPGTIITMIGGVPRPSD

Sequence (355 aa):
MMNDEYFMHRAIELAKRGKGYVHPNPMVGCVIVKDNKIISEGFHEYFGGPHAEVNAVKTLENKGFQDWDKVTLYVTLEPCSHFGKTPPCTNLILDKGIKQVVIATVDVNPMVAGNGIKKLKESRVFVKTGVLEADAKKLNKRFFTYHQKKRPYIILKWAETKDGFISKKYFSSREENVISSEKTLQLVHQWRSEEQSIMAGYNTIVKDNPQLNVRYVEGKNPIKIITDKYLSLNVEKYNVFKGIEKVIVFNQLKNEVKDNVEYVKINFDEFVNEVLKYLYRQNIISVLVEGGSKTLQYFLNAGVFDEIRILRSRTKIFGDGIPSPVLPENIVNVHHFSSDEDDVLVYYSSKNIFQ